Protein AF-A0A972ZPW9-F1 (afdb_monomer)

Secondary structure (DSSP, 8-state):
----------TTPPP-HHHHHHHHHHHHHHHHHHHHHHTTT--EEEE-SS-TT--S-SEEEEEE-SSSSEEEEEEEEE-EEEE-TT--EEEE-HHHHHGGGT--TTPPPEEEEETTTT--STTPPEEEEEEEEEEEEEEES---TTSSS---SEEEEEEEEEEEETTS-GGGTSBTTEEEEEEEEEETTEEEE-TT----BSSGGGSHHHHHHHHHHHHHHHHHHHHHHHHHHHHHHHHHHHHHTT-

Sequence (247 aa):
MKTNKRVNWVDGMLINKMHFKGMEDYLLSTIYTTNRLLFSGGYGIIGNKLNHESDYPLIKLSVDSSDSTNQVIIIEQLEFLAVNPSGTLLDISNENFFYQKGAVESSKPRVIVNVEDQKISHGAPLYLVLLTQPYETQGVGQSNDKEEPLRFPFCSPISELKCVSSNSDIENIVGPNHFPIAKIKIINNRLEIDRNYLPPCYTVSSHYQLRNRSLNLMEGLLNITNNIDAFIQNNQDVSDKNTSFLK

Radius of gyration: 25.9 Å; Cα contacts (8 Å, |Δi|>4): 387; chains: 1; bounding box: 71×63×87 Å

Structure (mmCIF, N/CA/C/O backbone):
data_AF-A0A972ZPW9-F1
#
_entry.id   AF-A0A972ZPW9-F1
#
loop_
_atom_site.group_PDB
_atom_site.id
_atom_site.type_symbol
_atom_site.label_atom_id
_atom_site.label_alt_id
_atom_site.label_comp_id
_atom_site.label_asym_id
_atom_site.label_entity_id
_atom_site.label_seq_id
_atom_site.pdbx_PDB_ins_code
_atom_site.Cartn_x
_atom_site.Cartn_y
_atom_site.Cartn_z
_atom_site.occupancy
_atom_site.B_iso_or_equiv
_atom_site.auth_seq_id
_atom_site.auth_comp_id
_atom_site.auth_asym_id
_atom_site.auth_atom_id
_atom_site.pdbx_PDB_model_num
ATOM 1 N N . MET A 1 1 ? -8.288 -5.283 -17.131 1.00 54.78 1 MET A N 1
ATOM 2 C CA . MET A 1 1 ? -7.005 -5.618 -16.471 1.00 54.78 1 MET A CA 1
ATOM 3 C C . MET A 1 1 ? -6.126 -6.329 -17.491 1.00 54.78 1 MET A C 1
ATOM 5 O O . MET A 1 1 ? -6.633 -7.203 -18.183 1.00 54.78 1 MET A O 1
ATOM 9 N N . LYS A 1 2 ? -4.873 -5.900 -17.679 1.00 60.03 2 LYS A N 1
ATOM 10 C CA . LYS A 1 2 ? -4.003 -6.429 -18.741 1.00 60.03 2 LYS A CA 1
ATOM 11 C C . LYS A 1 2 ? -3.547 -7.844 -18.370 1.00 60.03 2 LYS A C 1
ATOM 13 O O . LYS A 1 2 ? -2.821 -8.017 -17.399 1.00 60.03 2 LYS A O 1
ATOM 18 N N . THR A 1 3 ? -4.005 -8.853 -19.108 1.00 72.00 3 THR A N 1
ATOM 19 C CA . THR A 1 3 ? -3.527 -10.233 -18.954 1.00 72.00 3 THR A CA 1
ATOM 20 C C . THR A 1 3 ? -2.268 -10.400 -19.792 1.00 72.00 3 THR A C 1
ATOM 22 O O . THR A 1 3 ? -2.352 -10.455 -21.022 1.00 72.00 3 THR A O 1
ATOM 25 N N . ASN A 1 4 ? -1.107 -10.475 -19.142 1.00 88.00 4 ASN A N 1
ATOM 26 C CA . ASN A 1 4 ? 0.139 -10.769 -19.843 1.00 88.00 4 ASN A CA 1
ATOM 27 C C . ASN A 1 4 ? 0.093 -12.201 -20.391 1.00 88.00 4 ASN A C 1
ATOM 29 O O . ASN A 1 4 ? -0.549 -13.090 -19.824 1.00 88.00 4 ASN A O 1
ATOM 33 N N . LYS A 1 5 ? 0.715 -12.417 -21.548 1.00 93.06 5 LYS A N 1
ATOM 34 C CA . LYS A 1 5 ? 0.741 -13.713 -22.234 1.00 93.06 5 LYS A CA 1
ATOM 35 C C . LYS A 1 5 ? 2.143 -14.296 -22.166 1.00 93.06 5 LYS A C 1
ATOM 37 O O . LYS A 1 5 ? 3.118 -13.562 -22.055 1.00 93.06 5 LYS A O 1
ATOM 42 N N . ARG A 1 6 ? 2.226 -15.624 -22.251 1.00 95.19 6 ARG A N 1
ATOM 43 C CA . ARG A 1 6 ? 3.505 -16.329 -22.345 1.00 95.19 6 ARG A CA 1
ATOM 44 C C . ARG A 1 6 ? 4.241 -15.910 -23.613 1.00 95.19 6 ARG A C 1
ATOM 46 O O . ARG A 1 6 ? 3.618 -15.714 -24.655 1.00 95.19 6 ARG A O 1
ATOM 53 N N . VAL A 1 7 ? 5.562 -15.842 -23.516 1.00 96.12 7 VAL A N 1
ATOM 54 C CA . VAL A 1 7 ? 6.434 -15.708 -24.683 1.00 96.12 7 VAL A CA 1
ATOM 55 C C . VAL A 1 7 ? 6.363 -16.996 -25.495 1.00 96.12 7 VAL A C 1
ATOM 57 O O . VAL A 1 7 ? 6.483 -18.091 -24.944 1.00 96.12 7 VAL A O 1
ATOM 60 N N . ASN A 1 8 ? 6.137 -16.859 -26.799 1.00 96.38 8 ASN A N 1
ATOM 61 C CA . ASN A 1 8 ? 6.147 -17.978 -27.728 1.00 96.38 8 ASN A CA 1
ATOM 62 C C . ASN A 1 8 ? 7.588 -18.257 -28.170 1.00 96.38 8 ASN A C 1
ATOM 64 O O . ASN A 1 8 ? 8.135 -17.515 -28.982 1.00 96.38 8 ASN A O 1
ATOM 68 N N . TRP A 1 9 ? 8.201 -19.297 -27.615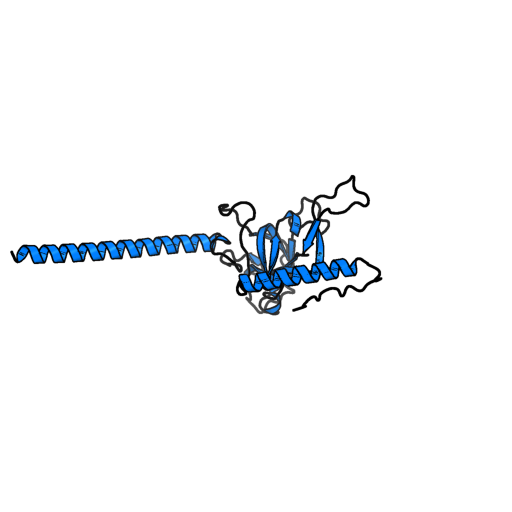 1.00 96.62 9 TRP A N 1
ATOM 69 C CA . TRP A 1 9 ? 9.559 -19.705 -27.964 1.00 96.62 9 TRP A CA 1
ATOM 70 C C . TRP A 1 9 ? 9.535 -20.616 -29.190 1.00 96.62 9 TRP A C 1
ATOM 72 O O . TRP A 1 9 ? 8.812 -21.610 -29.212 1.00 96.62 9 TRP A O 1
ATOM 82 N N . VAL A 1 10 ? 10.341 -20.281 -30.196 1.00 96.88 10 VAL A N 1
ATOM 83 C CA . VAL A 1 10 ? 10.501 -21.066 -31.426 1.00 96.88 10 VAL A CA 1
ATOM 84 C C . VAL A 1 10 ? 11.988 -21.324 -31.639 1.00 96.88 10 VAL A C 1
ATOM 86 O O . VAL A 1 10 ? 12.818 -20.477 -31.303 1.00 96.88 10 VAL A O 1
ATOM 89 N N . ASP A 1 11 ? 12.327 -22.497 -32.170 1.00 96.94 11 ASP A N 1
ATOM 90 C CA . ASP A 1 11 ? 13.712 -22.844 -32.480 1.00 96.94 11 ASP A CA 1
ATOM 91 C C . ASP A 1 11 ? 14.337 -21.833 -33.460 1.00 96.94 11 ASP A C 1
ATOM 93 O O . ASP A 1 11 ? 13.671 -21.323 -34.364 1.00 96.94 11 ASP A O 1
ATOM 97 N N . GLY A 1 12 ? 15.605 -21.489 -33.238 1.00 95.00 12 GLY A N 1
ATOM 98 C CA . GLY A 1 12 ? 16.321 -20.466 -34.008 1.00 95.00 12 GLY A CA 1
ATOM 99 C C . GLY A 1 12 ? 15.893 -19.008 -33.762 1.00 95.00 12 GLY A C 1
ATOM 100 O O . GLY A 1 12 ? 16.393 -18.111 -34.442 1.00 95.00 12 GLY A O 1
ATOM 101 N N . MET A 1 13 ? 14.995 -18.726 -32.807 1.00 95.88 13 MET A N 1
ATOM 102 C CA . MET A 1 13 ? 14.568 -17.355 -32.495 1.00 95.88 13 MET A CA 1
ATOM 103 C C . MET A 1 13 ? 15.701 -16.520 -31.874 1.00 95.88 13 MET A C 1
ATOM 105 O O . MET A 1 13 ? 16.306 -16.906 -30.875 1.00 95.88 13 MET A O 1
ATOM 109 N N . LEU A 1 14 ? 15.935 -15.316 -32.412 1.00 96.56 14 LEU A N 1
ATOM 110 C CA . LEU A 1 14 ? 16.876 -14.354 -31.830 1.00 96.56 14 LEU A CA 1
ATOM 111 C C . LEU A 1 14 ? 16.347 -13.810 -30.496 1.00 96.56 14 LEU A C 1
ATOM 113 O O . LEU A 1 14 ? 15.289 -13.181 -30.433 1.00 96.56 14 LEU A O 1
ATOM 117 N N . ILE A 1 15 ? 17.104 -14.023 -29.421 1.00 96.56 15 ILE A N 1
ATOM 118 C CA . ILE A 1 15 ? 16.718 -13.619 -28.067 1.00 96.56 15 ILE A CA 1
ATOM 119 C C . ILE A 1 15 ? 17.087 -12.149 -27.825 1.00 96.56 15 ILE A C 1
ATOM 121 O O . ILE A 1 15 ? 18.182 -11.704 -28.156 1.00 96.56 15 ILE A O 1
ATOM 125 N N . ASN A 1 16 ? 16.180 -11.388 -27.210 1.00 96.19 16 ASN A N 1
ATOM 126 C CA . ASN A 1 16 ? 16.424 -10.016 -26.780 1.00 96.19 16 ASN A CA 1
ATOM 127 C C . ASN A 1 16 ? 15.710 -9.740 -25.443 1.00 96.19 16 ASN A C 1
ATOM 129 O O . ASN A 1 16 ? 14.931 -10.565 -24.956 1.00 96.19 16 ASN A O 1
ATOM 133 N N . LYS A 1 17 ? 15.948 -8.557 -24.864 1.00 94.75 17 LYS A N 1
ATOM 134 C CA . LYS A 1 17 ? 15.400 -8.147 -23.558 1.00 94.75 17 LYS A CA 1
ATOM 135 C C . LYS A 1 17 ? 13.872 -8.240 -23.442 1.00 94.75 17 LYS A C 1
ATOM 137 O O . LYS A 1 17 ? 13.365 -8.473 -22.350 1.00 94.75 17 LYS A O 1
ATOM 142 N N . MET A 1 18 ? 13.133 -8.081 -24.541 1.00 94.75 18 MET A N 1
ATOM 143 C CA . MET A 1 18 ? 11.668 -8.118 -24.526 1.00 94.75 18 MET A CA 1
ATOM 144 C C . MET A 1 18 ? 11.132 -9.519 -24.243 1.00 94.75 18 MET A C 1
ATOM 146 O O . MET A 1 18 ? 10.075 -9.637 -23.632 1.00 94.75 18 MET A O 1
ATOM 150 N N . HIS A 1 19 ? 11.858 -10.575 -24.628 1.00 96.06 19 HIS A N 1
ATOM 151 C CA . HIS A 1 19 ? 11.476 -11.947 -24.289 1.00 96.06 19 HIS A CA 1
ATOM 152 C C . HIS A 1 19 ? 11.603 -12.197 -22.782 1.00 96.06 19 HIS A C 1
ATOM 154 O O . HIS A 1 19 ? 10.693 -12.744 -22.169 1.00 96.06 19 HIS A O 1
ATOM 160 N N . PHE A 1 20 ? 12.678 -11.722 -22.150 1.00 95.62 20 PHE A N 1
ATOM 161 C CA . PHE A 1 20 ? 12.831 -11.837 -20.697 1.00 95.62 20 PHE A CA 1
ATOM 162 C C . PHE A 1 20 ? 11.787 -11.008 -19.949 1.00 95.62 20 PHE A C 1
ATOM 164 O O . PHE A 1 20 ? 11.108 -11.542 -19.076 1.00 95.62 20 PHE A O 1
ATOM 171 N N . LYS A 1 21 ? 11.570 -9.753 -20.369 1.00 93.81 21 LYS A N 1
ATOM 172 C CA . LYS A 1 21 ? 10.520 -8.906 -19.792 1.00 93.81 21 LYS A CA 1
ATOM 173 C C . LYS A 1 21 ? 9.132 -9.534 -19.943 1.00 93.81 21 LYS A C 1
ATOM 175 O O . LYS A 1 21 ? 8.383 -9.596 -18.981 1.00 93.81 21 LYS A O 1
ATOM 180 N N . GLY A 1 22 ? 8.792 -10.048 -21.125 1.00 94.94 22 GLY A N 1
ATOM 181 C CA . GLY A 1 22 ? 7.500 -10.699 -21.356 1.00 94.94 22 GLY A CA 1
ATOM 182 C C . GLY A 1 22 ? 7.304 -11.963 -20.513 1.00 94.94 22 GLY A C 1
ATOM 183 O O . GLY A 1 22 ? 6.192 -12.238 -20.061 1.00 94.94 22 GLY A O 1
ATOM 184 N N . MET A 1 23 ? 8.377 -12.723 -20.271 1.00 95.69 23 MET A N 1
ATOM 185 C CA . MET A 1 23 ? 8.352 -13.878 -19.373 1.00 95.69 23 MET A CA 1
ATOM 186 C C . MET A 1 23 ? 8.126 -13.452 -17.917 1.00 95.69 23 MET A C 1
ATOM 188 O O . MET A 1 23 ? 7.257 -14.019 -17.255 1.00 95.69 23 MET A O 1
ATOM 192 N N . GLU A 1 24 ? 8.858 -12.448 -17.436 1.00 95.12 24 GLU A N 1
ATOM 193 C CA . GLU A 1 24 ? 8.710 -11.889 -16.088 1.00 95.12 24 GLU A CA 1
ATOM 194 C C . GLU A 1 24 ? 7.309 -11.299 -15.868 1.00 95.12 24 GLU A C 1
ATOM 196 O O . GLU A 1 24 ? 6.614 -11.700 -14.935 1.00 95.12 24 GLU A O 1
ATOM 201 N N . ASP A 1 25 ? 6.833 -10.454 -16.784 1.00 94.62 25 ASP A N 1
ATOM 202 C CA . ASP A 1 25 ? 5.497 -9.849 -16.757 1.00 94.62 25 ASP A CA 1
ATOM 203 C C . ASP A 1 25 ? 4.387 -10.916 -16.690 1.00 94.62 25 ASP A C 1
ATOM 205 O O . ASP A 1 25 ? 3.369 -10.737 -16.008 1.00 94.62 25 ASP A O 1
ATOM 209 N N . TYR A 1 26 ? 4.560 -12.044 -17.391 1.00 95.25 26 TYR A N 1
ATOM 210 C CA . TYR A 1 26 ? 3.638 -13.178 -17.319 1.00 95.25 26 TYR A CA 1
ATOM 211 C C . TYR A 1 26 ? 3.682 -13.880 -15.953 1.00 95.25 26 TYR A C 1
ATOM 213 O O . TYR A 1 26 ? 2.623 -14.150 -15.372 1.00 95.25 26 TYR A O 1
ATOM 221 N N . LEU A 1 27 ? 4.878 -14.154 -15.423 1.00 94.62 27 LEU A N 1
ATOM 222 C CA . LEU A 1 27 ? 5.051 -14.774 -14.105 1.00 94.62 27 LEU A CA 1
ATOM 223 C C . LEU A 1 27 ? 4.443 -13.902 -13.001 1.00 94.62 27 LEU A C 1
ATOM 225 O O . LEU A 1 27 ? 3.613 -14.389 -12.231 1.00 94.62 27 LEU A O 1
ATOM 229 N N . LEU A 1 28 ? 4.761 -12.606 -12.993 1.00 93.12 28 LEU A N 1
ATOM 230 C CA . LEU A 1 28 ? 4.189 -11.626 -12.071 1.00 93.12 28 LEU A CA 1
ATOM 231 C C . LEU A 1 28 ? 2.663 -11.586 -12.177 1.00 93.12 28 LEU A C 1
ATOM 233 O O . LEU A 1 28 ? 1.977 -11.680 -11.163 1.00 93.12 28 LEU A O 1
ATOM 237 N N . SER A 1 29 ? 2.105 -11.562 -13.394 1.00 92.94 29 SER A N 1
ATOM 238 C CA . SER A 1 29 ? 0.645 -11.563 -13.572 1.00 92.94 29 SER A CA 1
ATOM 239 C C . SER A 1 29 ? -0.033 -12.810 -12.991 1.00 92.94 29 SER A C 1
ATOM 241 O O . SER A 1 29 ? -1.144 -12.727 -12.461 1.00 92.94 29 SER A O 1
ATOM 243 N N . THR A 1 30 ? 0.647 -13.961 -13.044 1.00 92.81 30 THR A N 1
ATOM 244 C CA . THR A 1 30 ? 0.162 -15.211 -12.450 1.00 92.81 30 THR A CA 1
ATOM 245 C C . THR A 1 30 ? 0.198 -15.121 -10.926 1.00 92.81 30 THR A C 1
ATOM 247 O O . THR A 1 30 ? -0.799 -15.437 -10.283 1.00 92.81 30 THR A O 1
ATOM 250 N N . ILE A 1 31 ? 1.295 -14.619 -10.350 1.00 92.88 31 ILE A N 1
ATOM 251 C CA . ILE A 1 31 ? 1.436 -14.405 -8.902 1.00 92.88 31 ILE A CA 1
ATOM 252 C C . ILE A 1 31 ? 0.362 -13.440 -8.391 1.00 92.88 31 ILE A C 1
ATOM 254 O O . ILE A 1 31 ? -0.332 -13.755 -7.429 1.00 92.88 31 ILE A O 1
ATOM 258 N N . TYR A 1 32 ? 0.161 -12.302 -9.055 1.00 91.56 32 TYR A N 1
ATOM 259 C CA . TYR A 1 32 ? -0.841 -11.315 -8.646 1.00 91.56 32 TYR A CA 1
ATOM 260 C C . TYR A 1 32 ? -2.265 -11.863 -8.747 1.00 91.56 32 TYR A C 1
ATOM 262 O O . TYR A 1 32 ? -3.082 -11.641 -7.854 1.00 91.56 32 TYR A O 1
ATOM 270 N N . THR A 1 33 ? -2.555 -12.654 -9.784 1.00 90.44 33 THR A N 1
ATOM 271 C CA . THR A 1 33 ? -3.846 -13.346 -9.904 1.00 90.44 33 THR A CA 1
ATOM 272 C C . THR A 1 33 ? -4.047 -14.333 -8.754 1.00 90.44 33 THR A C 1
ATOM 274 O O . THR A 1 33 ? -5.108 -14.327 -8.132 1.00 90.44 33 THR A O 1
ATOM 277 N N . THR A 1 34 ? -3.030 -15.135 -8.427 1.00 91.31 34 THR A N 1
ATOM 278 C CA . THR A 1 34 ? -3.064 -16.063 -7.288 1.00 91.31 34 THR A CA 1
ATOM 279 C C . THR A 1 34 ? -3.278 -15.320 -5.975 1.00 91.31 34 THR A C 1
ATOM 281 O O . THR A 1 34 ? -4.179 -15.676 -5.223 1.00 91.31 34 THR A O 1
ATOM 284 N N . ASN A 1 35 ? -2.533 -14.243 -5.725 1.00 90.50 35 ASN A N 1
ATOM 285 C CA . ASN A 1 35 ? -2.699 -13.404 -4.541 1.00 90.50 35 ASN A CA 1
ATOM 286 C C . ASN A 1 35 ? -4.123 -12.861 -4.440 1.00 90.50 35 ASN A C 1
ATOM 288 O O . ASN A 1 35 ? -4.750 -12.971 -3.394 1.00 90.50 35 ASN A O 1
ATOM 292 N N . ARG A 1 36 ? -4.683 -12.336 -5.533 1.00 88.31 36 ARG A N 1
ATOM 293 C CA . ARG A 1 36 ? -6.058 -11.823 -5.549 1.00 88.31 36 ARG A CA 1
ATOM 294 C C . ARG A 1 36 ? -7.089 -12.898 -5.190 1.00 88.31 36 ARG A C 1
ATOM 296 O O . ARG A 1 36 ? -8.073 -12.587 -4.520 1.00 88.31 36 ARG A O 1
ATOM 303 N N . LEU A 1 37 ? -6.874 -14.139 -5.634 1.00 88.75 37 LEU A N 1
ATOM 304 C CA . LEU A 1 37 ? -7.720 -15.281 -5.276 1.00 88.75 37 LEU A CA 1
ATOM 305 C C . LEU A 1 37 ? -7.547 -15.666 -3.800 1.00 88.75 37 LEU A C 1
ATOM 307 O O . LEU A 1 37 ? -8.544 -15.824 -3.103 1.00 88.75 37 LEU A O 1
ATOM 311 N N . LEU A 1 38 ? -6.306 -15.759 -3.312 1.00 87.75 38 LEU A N 1
ATOM 312 C CA . LEU A 1 38 ? -5.996 -16.092 -1.915 1.00 87.75 38 LEU A CA 1
ATOM 313 C C . LEU A 1 38 ? -6.543 -15.050 -0.938 1.00 87.75 38 LEU A C 1
ATOM 315 O O . LEU A 1 38 ? -7.106 -15.395 0.096 1.00 87.75 38 LEU A O 1
ATOM 319 N N . PHE A 1 39 ? -6.434 -13.775 -1.296 1.00 82.69 39 PHE A N 1
ATOM 320 C CA . PHE A 1 39 ? -6.936 -12.662 -0.503 1.00 82.69 39 PHE A CA 1
ATOM 321 C C . PHE A 1 39 ? -8.439 -12.426 -0.690 1.00 82.69 39 PHE A C 1
ATOM 323 O O . PHE A 1 39 ? -8.980 -11.502 -0.093 1.00 82.69 39 PHE A O 1
ATOM 330 N N . SER A 1 40 ? -9.140 -13.245 -1.489 1.00 83.00 40 SER A N 1
ATOM 331 C CA . SER A 1 40 ? -10.586 -13.127 -1.753 1.00 83.00 40 SER A CA 1
ATOM 332 C C . SER A 1 40 ? -11.014 -11.722 -2.207 1.00 83.00 40 SER A C 1
ATOM 334 O O . SER A 1 40 ? -12.087 -11.235 -1.859 1.00 83.00 40 SER A O 1
ATOM 336 N N . GLY A 1 41 ? -10.155 -11.038 -2.970 1.00 76.81 41 GLY A N 1
ATOM 337 C CA . GLY A 1 41 ? -10.357 -9.640 -3.370 1.00 76.81 41 GLY A CA 1
ATOM 338 C C . GLY A 1 41 ? -10.114 -8.598 -2.268 1.00 76.81 41 GLY A C 1
ATOM 339 O O . GLY A 1 41 ? -10.265 -7.406 -2.531 1.00 76.81 41 GLY A O 1
ATOM 340 N N . GLY A 1 42 ? -9.718 -9.021 -1.067 1.00 88.75 42 GLY A N 1
ATOM 341 C CA . GLY A 1 42 ? -9.233 -8.156 0.001 1.00 88.75 42 GLY A CA 1
ATOM 342 C C . GLY A 1 42 ? -7.929 -7.461 -0.382 1.00 88.75 42 GLY A C 1
ATOM 343 O O . GLY A 1 42 ? -7.099 -8.002 -1.114 1.00 88.75 42 GLY A O 1
ATOM 344 N N . TYR A 1 43 ? -7.763 -6.237 0.108 1.00 93.00 43 TYR A N 1
ATOM 345 C CA . TYR A 1 43 ? -6.598 -5.404 -0.153 1.00 93.00 43 TYR A CA 1
ATOM 346 C C . TYR A 1 43 ? -6.344 -4.451 1.010 1.00 93.00 43 TYR A C 1
ATOM 348 O O . TYR A 1 43 ? -7.215 -4.222 1.851 1.00 93.00 43 TYR A O 1
ATOM 356 N N . GLY A 1 44 ? -5.152 -3.872 1.034 1.00 92.75 44 GLY A N 1
ATOM 357 C CA . GLY A 1 44 ? -4.744 -2.890 2.019 1.00 92.75 44 GLY A CA 1
ATOM 358 C C . GLY A 1 44 ? -3.429 -3.234 2.695 1.00 92.75 44 GLY A C 1
ATOM 359 O O . GLY A 1 44 ? -2.654 -4.076 2.238 1.00 92.75 44 GLY A O 1
ATOM 360 N N . ILE A 1 45 ? -3.184 -2.543 3.798 1.00 92.25 45 ILE A N 1
ATOM 361 C CA . ILE A 1 45 ? -1.984 -2.680 4.619 1.00 92.25 45 ILE A CA 1
ATOM 362 C C . ILE A 1 45 ? -2.013 -4.030 5.338 1.00 92.25 45 ILE A C 1
ATOM 364 O O . ILE A 1 45 ? -3.040 -4.403 5.891 1.00 92.25 45 ILE A O 1
ATOM 368 N N . ILE A 1 46 ? -0.895 -4.752 5.343 1.00 89.50 46 ILE A N 1
ATOM 369 C CA . ILE A 1 46 ? -0.725 -6.050 6.012 1.00 89.50 46 ILE A CA 1
ATOM 370 C C . ILE A 1 46 ? -0.036 -5.861 7.372 1.00 89.50 46 ILE A C 1
ATOM 372 O O . ILE A 1 46 ? -0.474 -6.434 8.369 1.00 89.50 46 ILE A O 1
ATOM 376 N N . GLY A 1 47 ? 1.007 -5.029 7.445 1.00 83.69 47 GLY A N 1
ATOM 377 C CA . GLY A 1 47 ? 1.752 -4.759 8.681 1.00 83.69 47 GLY A CA 1
ATOM 378 C C . GLY A 1 47 ? 3.190 -4.302 8.428 1.00 83.69 47 GLY A C 1
ATOM 379 O O . GLY A 1 47 ? 3.555 -4.015 7.290 1.00 83.69 47 GLY A O 1
ATOM 380 N N . ASN A 1 48 ? 4.012 -4.234 9.479 1.00 75.81 48 ASN A N 1
ATOM 381 C CA . ASN A 1 48 ? 5.445 -3.930 9.366 1.00 75.81 48 ASN A CA 1
ATOM 382 C C . ASN A 1 48 ? 6.248 -5.194 8.993 1.00 75.81 48 ASN A C 1
ATOM 384 O O . ASN A 1 48 ? 5.885 -6.299 9.389 1.00 75.81 48 ASN A O 1
ATOM 388 N N . LYS A 1 49 ? 7.368 -5.022 8.284 1.00 64.88 49 LYS A N 1
ATOM 389 C CA . LYS A 1 49 ? 8.374 -6.062 8.029 1.00 64.88 49 LYS A CA 1
ATOM 390 C C . LYS A 1 49 ? 9.082 -6.574 9.280 1.00 64.88 49 LYS A C 1
ATOM 392 O O . LYS A 1 49 ? 9.479 -7.733 9.307 1.00 64.88 49 LYS A O 1
ATOM 397 N N . LEU A 1 50 ? 9.335 -5.691 10.248 1.00 54.31 50 LEU A N 1
ATOM 398 C CA . LEU A 1 50 ? 10.362 -5.931 11.264 1.00 54.31 50 LEU A CA 1
ATOM 399 C C . LEU A 1 50 ? 9.827 -6.268 12.651 1.00 54.31 50 LEU A C 1
ATOM 401 O O . LEU A 1 50 ? 10.617 -6.754 13.443 1.00 54.31 50 LEU A O 1
ATOM 405 N N . ASN A 1 51 ? 8.542 -6.044 12.952 1.00 49.84 51 ASN A N 1
ATOM 406 C CA . ASN A 1 51 ? 7.893 -6.504 14.187 1.00 49.84 51 ASN A CA 1
ATOM 407 C C . ASN A 1 51 ? 6.379 -6.256 14.134 1.00 49.84 51 ASN A C 1
ATOM 409 O O . ASN A 1 51 ? 5.937 -5.140 13.864 1.00 49.84 51 ASN A O 1
ATOM 413 N N . HIS A 1 52 ? 5.580 -7.272 14.471 1.00 51.16 52 HIS A N 1
ATOM 414 C CA . HIS A 1 52 ? 4.127 -7.139 14.657 1.00 51.16 52 HIS A CA 1
ATOM 415 C C . HIS A 1 52 ? 3.744 -6.337 15.920 1.00 51.16 52 HIS A C 1
ATOM 417 O O . HIS A 1 52 ? 2.577 -5.985 16.092 1.00 51.16 52 HIS A O 1
ATOM 423 N N . GLU A 1 53 ? 4.719 -6.031 16.780 1.00 51.19 53 GLU A N 1
ATOM 424 C CA . GLU A 1 53 ? 4.515 -5.453 18.116 1.00 51.19 53 GLU A CA 1
ATOM 425 C C . GLU A 1 53 ? 4.961 -3.996 18.255 1.00 51.19 53 GLU A C 1
ATOM 427 O O . GLU A 1 53 ? 4.862 -3.424 19.337 1.00 51.19 53 GLU A O 1
ATOM 432 N N . SER A 1 54 ? 5.456 -3.359 17.192 1.00 51.06 54 SER A N 1
ATOM 433 C CA . SER A 1 54 ? 5.870 -1.967 17.323 1.00 51.06 54 SER A CA 1
ATOM 434 C C . SER A 1 54 ? 4.625 -1.066 17.417 1.00 51.06 54 SER A C 1
ATOM 436 O O . SER A 1 54 ? 3.744 -1.075 16.555 1.00 51.06 54 SER A O 1
ATOM 438 N N . ASP A 1 55 ? 4.522 -0.286 18.496 1.00 56.78 55 ASP A N 1
ATOM 439 C CA . ASP A 1 55 ? 3.506 0.769 18.665 1.00 56.78 55 ASP A CA 1
ATOM 440 C C . ASP A 1 55 ? 3.745 1.972 17.733 1.00 56.78 55 ASP A C 1
ATOM 442 O O . ASP A 1 55 ? 3.044 2.985 17.793 1.00 56.78 55 ASP A O 1
ATOM 446 N N . TYR A 1 56 ? 4.738 1.874 16.847 1.00 61.94 56 TYR A N 1
ATOM 447 C CA . TYR A 1 56 ? 5.074 2.927 15.910 1.00 61.94 56 TYR A CA 1
ATOM 448 C C . TYR A 1 56 ? 4.059 2.983 14.762 1.00 61.94 56 TYR A C 1
ATOM 450 O O . TYR A 1 56 ? 3.660 1.949 14.216 1.00 61.94 56 TYR A O 1
ATOM 458 N N . PRO A 1 57 ? 3.636 4.192 14.357 1.00 69.06 57 PRO A N 1
ATOM 459 C CA . PRO A 1 57 ? 2.703 4.340 13.258 1.00 69.06 57 PRO A CA 1
ATOM 460 C C . PRO A 1 57 ? 3.381 3.946 11.942 1.00 69.06 57 PRO A C 1
ATOM 462 O O . PRO A 1 57 ? 4.350 4.575 11.529 1.00 69.06 57 PRO A O 1
ATOM 465 N N . LEU A 1 58 ? 2.819 2.955 11.242 1.00 83.12 58 LEU A N 1
ATOM 466 C CA . LEU A 1 58 ? 3.262 2.557 9.895 1.00 83.12 58 LEU A CA 1
ATOM 467 C C . LEU A 1 58 ? 3.245 3.732 8.903 1.00 83.12 58 LEU A C 1
ATOM 469 O O . LEU A 1 58 ? 3.999 3.757 7.933 1.00 83.12 58 LEU A O 1
ATOM 473 N N . ILE A 1 59 ? 2.356 4.697 9.149 1.00 88.25 59 ILE A N 1
ATOM 474 C CA . ILE A 1 59 ? 2.170 5.901 8.348 1.00 88.25 59 ILE A CA 1
ATOM 475 C C . ILE A 1 59 ? 2.145 7.099 9.292 1.00 88.25 59 ILE A C 1
ATOM 477 O O . ILE A 1 59 ? 1.250 7.218 10.133 1.00 88.25 59 ILE A O 1
ATOM 481 N N . LYS A 1 60 ? 3.097 8.017 9.127 1.00 89.75 60 LYS A N 1
ATOM 482 C CA . LYS A 1 60 ? 3.138 9.289 9.850 1.00 89.75 60 LYS A CA 1
ATOM 483 C C . LYS A 1 60 ? 3.201 10.436 8.856 1.00 89.75 60 LYS A C 1
ATOM 485 O O . LYS A 1 60 ? 4.109 10.509 8.033 1.00 89.75 60 LYS A O 1
ATOM 490 N N . LEU A 1 61 ? 2.227 11.332 8.951 1.00 92.62 61 LEU A N 1
ATOM 491 C CA . LEU A 1 61 ? 2.074 12.480 8.067 1.00 92.62 61 LEU A CA 1
ATOM 492 C C . LEU A 1 61 ? 2.013 13.762 8.901 1.00 92.62 61 LEU A C 1
ATOM 494 O O . LEU A 1 61 ? 1.471 13.767 10.012 1.00 92.62 61 LEU A O 1
ATOM 498 N N . SER A 1 62 ? 2.515 14.853 8.339 1.00 93.25 62 SER A N 1
ATOM 499 C CA . SER A 1 62 ? 2.304 16.210 8.836 1.00 93.25 62 SER A CA 1
ATOM 500 C C . SER A 1 62 ? 1.910 17.139 7.692 1.00 93.25 62 SER A C 1
ATOM 502 O O . SER A 1 62 ? 2.017 16.788 6.518 1.00 93.25 62 SER A O 1
ATOM 504 N N . VAL A 1 63 ? 1.371 18.305 8.035 1.00 93.25 63 VAL A N 1
ATOM 505 C CA . VAL A 1 63 ? 0.960 19.320 7.067 1.00 93.25 63 VAL A CA 1
ATOM 506 C C . VAL A 1 63 ? 1.735 20.592 7.361 1.00 93.25 63 VAL A C 1
ATOM 508 O O . VAL A 1 63 ? 1.774 21.052 8.501 1.00 93.25 63 VAL A O 1
ATOM 511 N N . ASP A 1 64 ? 2.323 21.154 6.317 1.00 91.94 64 ASP A N 1
ATOM 512 C CA . ASP A 1 64 ? 2.845 22.510 6.294 1.00 91.94 64 ASP A CA 1
ATOM 513 C C . ASP A 1 64 ? 1.830 23.406 5.573 1.00 91.94 64 ASP A C 1
ATOM 515 O O . ASP A 1 64 ? 1.607 23.281 4.366 1.00 91.94 64 ASP A O 1
ATOM 519 N N . SER A 1 65 ? 1.186 24.276 6.353 1.00 87.81 65 SER A N 1
ATOM 520 C CA . SER A 1 65 ? 0.182 25.246 5.898 1.00 87.81 65 SER A CA 1
ATOM 521 C C . SER A 1 65 ? 0.722 26.681 5.916 1.00 87.81 65 SER A C 1
ATOM 523 O O . SER A 1 65 ? -0.038 27.617 6.170 1.00 87.81 65 SER A O 1
ATOM 525 N N . SER A 1 66 ? 2.035 26.861 5.739 1.00 88.00 66 SER A N 1
ATOM 526 C CA . SER A 1 66 ? 2.661 28.190 5.676 1.00 88.00 66 SER A CA 1
ATOM 527 C C . SER A 1 66 ? 2.159 29.023 4.490 1.00 88.00 66 SER A C 1
ATOM 529 O O . SER A 1 66 ? 1.921 30.219 4.647 1.00 88.00 66 SER A O 1
ATOM 531 N N . ASP A 1 67 ? 1.937 28.387 3.339 1.00 86.00 67 ASP A N 1
ATOM 532 C CA . ASP A 1 67 ? 1.254 28.959 2.177 1.00 86.00 67 ASP A CA 1
ATOM 533 C C . ASP A 1 67 ? -0.246 28.616 2.248 1.00 86.00 67 ASP A C 1
ATOM 535 O O . ASP A 1 67 ? -0.625 27.452 2.396 1.00 86.00 67 ASP A O 1
ATOM 539 N N . SER A 1 68 ? -1.117 29.627 2.169 1.00 80.38 68 SER A N 1
ATOM 540 C CA . SER A 1 68 ? -2.571 29.430 2.212 1.00 80.38 68 SER A CA 1
ATOM 541 C C . SER A 1 68 ? -3.114 28.684 0.993 1.00 80.38 68 SER A C 1
ATOM 543 O O . SER A 1 68 ? -4.104 27.962 1.122 1.00 80.38 68 SER A O 1
ATOM 545 N N . THR A 1 69 ? -2.469 28.848 -0.160 1.00 83.50 69 THR A N 1
ATOM 546 C CA . THR A 1 69 ? -2.885 28.314 -1.458 1.00 83.50 69 THR A CA 1
ATOM 547 C C . THR A 1 69 ? -2.226 26.962 -1.723 1.00 83.50 69 THR A C 1
ATOM 549 O O . THR A 1 69 ? -2.924 25.999 -2.033 1.00 83.50 69 THR A O 1
ATOM 552 N N . ASN A 1 70 ? -0.906 26.846 -1.540 1.00 88.69 70 ASN A N 1
ATOM 553 C CA . ASN A 1 70 ? -0.151 25.612 -1.796 1.00 88.69 70 ASN A CA 1
ATOM 554 C C . ASN A 1 70 ? 0.291 24.931 -0.502 1.00 88.69 70 ASN A C 1
ATOM 556 O O . ASN A 1 70 ? 1.438 25.038 -0.069 1.00 88.69 70 ASN A O 1
ATOM 560 N N . GLN A 1 71 ? -0.619 24.175 0.102 1.00 90.44 71 GLN A N 1
ATOM 561 C CA . GLN A 1 71 ? -0.315 23.445 1.328 1.00 90.44 71 GLN A CA 1
ATOM 562 C C . GLN A 1 71 ? 0.387 22.132 1.021 1.00 90.44 71 GLN A C 1
ATOM 564 O O . GLN A 1 71 ? 0.151 21.497 -0.010 1.00 90.44 71 GLN A O 1
ATOM 569 N N . VAL A 1 72 ? 1.266 21.712 1.925 1.00 91.69 72 VAL A N 1
ATOM 570 C CA . VAL A 1 72 ? 2.157 20.583 1.670 1.00 91.69 72 VAL A CA 1
ATOM 571 C C . VAL A 1 72 ? 1.951 19.487 2.698 1.00 91.69 72 VAL A C 1
ATOM 573 O O . VAL A 1 72 ? 2.143 19.693 3.893 1.00 91.69 72 VAL A O 1
ATOM 576 N N . ILE A 1 73 ? 1.619 18.289 2.224 1.00 92.44 73 ILE A N 1
ATOM 577 C CA . ILE A 1 73 ? 1.619 17.077 3.042 1.00 92.44 73 ILE A CA 1
ATOM 578 C C . ILE A 1 73 ? 3.052 16.547 3.074 1.00 92.44 73 ILE A C 1
ATOM 580 O O . ILE A 1 73 ? 3.623 16.213 2.035 1.00 92.44 73 ILE A O 1
ATOM 584 N N . ILE A 1 74 ? 3.631 16.475 4.266 1.00 91.75 74 ILE A N 1
ATOM 585 C CA . ILE A 1 74 ? 4.966 15.943 4.525 1.00 91.75 74 ILE A CA 1
ATOM 586 C C . ILE A 1 74 ? 4.813 14.500 5.003 1.00 91.75 74 ILE A C 1
ATOM 588 O O . ILE A 1 74 ? 4.098 14.223 5.969 1.00 91.75 74 ILE A O 1
ATOM 592 N N . ILE A 1 75 ? 5.498 13.577 4.333 1.00 90.12 75 ILE A N 1
ATOM 593 C CA . ILE A 1 75 ? 5.535 12.170 4.731 1.00 90.12 75 ILE A CA 1
ATOM 594 C C . ILE A 1 75 ? 6.698 11.991 5.703 1.00 90.12 75 ILE A C 1
ATOM 596 O O . ILE A 1 75 ? 7.862 12.090 5.331 1.00 90.12 75 ILE A O 1
ATOM 600 N N . GLU A 1 76 ? 6.389 11.788 6.980 1.00 88.44 76 GLU A N 1
ATOM 601 C CA . GLU A 1 76 ? 7.404 11.595 8.018 1.00 88.44 76 GLU A CA 1
ATOM 602 C C . GLU A 1 76 ? 7.827 10.134 8.140 1.00 88.44 76 GLU A C 1
ATOM 604 O O . GLU A 1 76 ? 8.981 9.866 8.463 1.00 88.44 76 GLU A O 1
ATOM 609 N N . GLN A 1 77 ? 6.897 9.208 7.899 1.00 86.56 77 GLN A N 1
ATOM 610 C CA . GLN A 1 77 ? 7.140 7.770 7.951 1.00 86.56 77 GLN A CA 1
ATOM 611 C C . GLN A 1 77 ? 6.162 7.030 7.042 1.00 86.56 77 GLN A C 1
ATOM 613 O O . GLN A 1 77 ? 4.960 7.315 7.059 1.00 86.56 77 GLN A O 1
ATOM 618 N N . LEU A 1 78 ? 6.686 6.080 6.273 1.00 87.06 78 LEU A N 1
ATOM 619 C CA . LEU A 1 78 ? 5.937 5.203 5.387 1.00 87.06 78 LEU A CA 1
ATOM 620 C C . LEU A 1 78 ? 6.628 3.830 5.348 1.00 87.06 78 LEU A C 1
ATOM 622 O O . LEU A 1 78 ? 7.511 3.587 4.529 1.00 87.06 78 LEU A O 1
ATOM 626 N N . GLU A 1 79 ? 6.253 2.947 6.272 1.00 86.62 79 GLU A N 1
ATOM 627 C CA . GLU A 1 79 ? 6.870 1.625 6.436 1.00 86.62 79 GLU A CA 1
ATOM 628 C C . GLU A 1 79 ? 5.813 0.542 6.636 1.00 86.62 79 GLU A C 1
ATOM 630 O O . GLU A 1 79 ? 5.295 0.354 7.738 1.00 86.62 79 GLU A O 1
ATOM 635 N N . PHE A 1 80 ? 5.479 -0.179 5.568 1.00 88.38 80 PHE A N 1
ATOM 636 C CA . PHE A 1 80 ? 4.536 -1.289 5.629 1.00 88.38 80 PHE A CA 1
ATOM 637 C C . PHE A 1 80 ? 4.609 -2.207 4.408 1.00 88.38 80 PHE A C 1
ATOM 639 O O . PHE A 1 80 ? 4.967 -1.812 3.300 1.00 88.38 80 PHE A O 1
ATOM 646 N N . LEU A 1 81 ? 4.164 -3.441 4.611 1.00 89.94 81 LEU A N 1
ATOM 647 C CA . LEU A 1 81 ? 3.730 -4.329 3.545 1.00 89.94 81 LEU A CA 1
ATOM 648 C C . LEU A 1 81 ? 2.261 -4.056 3.234 1.00 89.94 81 LEU A C 1
ATOM 650 O O . LEU A 1 81 ? 1.452 -3.870 4.146 1.00 89.94 81 LEU A O 1
ATOM 654 N N . ALA A 1 82 ? 1.901 -4.066 1.959 1.00 91.38 82 ALA A N 1
ATOM 655 C CA . ALA A 1 82 ? 0.518 -3.953 1.518 1.00 91.38 82 ALA A CA 1
ATOM 656 C C . ALA A 1 82 ? 0.244 -4.858 0.324 1.00 91.38 82 ALA A C 1
ATOM 658 O O . ALA A 1 82 ? 1.155 -5.266 -0.387 1.00 91.38 82 ALA A O 1
ATOM 659 N N . VAL A 1 83 ? -1.027 -5.129 0.069 1.00 92.25 83 VAL A N 1
ATOM 660 C CA . VAL A 1 83 ? -1.480 -5.698 -1.197 1.00 92.25 83 VAL A CA 1
ATOM 661 C C . VAL A 1 83 ? -2.517 -4.770 -1.807 1.00 92.25 83 VAL A C 1
ATOM 663 O O . VAL A 1 83 ? -3.427 -4.313 -1.120 1.00 92.25 83 VAL A O 1
ATOM 666 N N . ASN A 1 84 ? -2.368 -4.430 -3.083 1.00 91.94 84 ASN A N 1
ATOM 667 C CA . ASN A 1 84 ? -3.351 -3.603 -3.786 1.00 91.94 84 ASN A CA 1
ATOM 668 C C . ASN A 1 84 ? -4.518 -4.466 -4.335 1.00 91.94 84 ASN A C 1
ATOM 670 O O . ASN A 1 84 ? -4.433 -5.698 -4.329 1.00 91.94 84 ASN A O 1
ATOM 674 N N . PRO A 1 85 ? -5.598 -3.862 -4.867 1.00 91.69 85 PRO A N 1
ATOM 675 C CA . PRO A 1 85 ? -6.734 -4.625 -5.402 1.00 91.69 85 PRO A CA 1
ATOM 676 C C . PRO A 1 85 ? -6.410 -5.576 -6.573 1.00 91.69 85 PRO A C 1
ATOM 678 O O . PRO A 1 85 ? -7.172 -6.509 -6.843 1.00 91.69 85 PRO A O 1
ATOM 681 N N . SER A 1 86 ? -5.296 -5.368 -7.284 1.00 90.00 86 SER A N 1
ATOM 682 C CA . SER A 1 86 ? -4.817 -6.266 -8.344 1.00 90.00 86 SER A CA 1
ATOM 683 C C . SER A 1 86 ? -4.052 -7.485 -7.825 1.00 90.00 86 SER A C 1
ATOM 685 O O . SER A 1 86 ? -3.783 -8.385 -8.619 1.00 90.00 86 SER A O 1
ATOM 687 N N . GLY A 1 87 ? -3.739 -7.552 -6.526 1.00 91.38 87 GLY A N 1
ATOM 688 C CA . GLY A 1 87 ? -2.968 -8.640 -5.915 1.00 91.38 87 GLY A CA 1
ATOM 689 C C . GLY A 1 87 ? -1.451 -8.426 -5.947 1.00 91.38 87 GLY A C 1
ATOM 690 O O . GLY A 1 87 ? -0.687 -9.350 -5.653 1.00 91.38 87 GLY A O 1
ATOM 691 N N . THR A 1 88 ? -0.999 -7.219 -6.290 1.00 91.31 88 THR A N 1
ATOM 692 C CA . THR A 1 88 ? 0.415 -6.831 -6.222 1.00 91.31 88 THR A CA 1
ATOM 693 C C . THR A 1 88 ? 0.818 -6.679 -4.764 1.00 91.31 88 THR A C 1
ATOM 695 O O . THR A 1 88 ? 0.233 -5.860 -4.054 1.00 91.31 88 THR A O 1
ATOM 698 N N . LEU A 1 89 ? 1.812 -7.456 -4.326 1.00 90.12 89 LEU A N 1
ATOM 699 C CA . LEU A 1 89 ? 2.431 -7.282 -3.016 1.00 90.12 89 LEU A CA 1
ATOM 700 C C . LEU A 1 89 ? 3.403 -6.104 -3.091 1.00 90.12 89 LEU A C 1
ATOM 702 O O . LEU A 1 89 ? 4.287 -6.071 -3.945 1.00 90.12 89 LEU A O 1
ATOM 706 N N . LEU A 1 90 ? 3.207 -5.141 -2.204 1.00 89.12 90 LEU A N 1
ATOM 707 C CA . LEU A 1 90 ? 3.950 -3.901 -2.133 1.00 89.12 90 LEU A CA 1
ATOM 708 C C . LEU A 1 90 ? 4.770 -3.876 -0.859 1.00 89.12 90 LEU A C 1
ATOM 710 O O . LEU A 1 90 ? 4.264 -4.096 0.242 1.00 89.12 90 LEU A O 1
ATOM 714 N N . ASP A 1 91 ? 6.036 -3.562 -1.053 1.00 87.81 91 ASP A N 1
ATOM 715 C CA . ASP A 1 91 ? 7.008 -3.342 -0.010 1.00 87.81 91 ASP A CA 1
ATOM 716 C C . ASP A 1 91 ? 7.322 -1.848 0.044 1.00 87.81 91 ASP A C 1
ATOM 718 O O . ASP A 1 91 ? 8.108 -1.323 -0.751 1.00 87.81 91 ASP A O 1
ATOM 722 N N . ILE A 1 92 ? 6.645 -1.161 0.960 1.00 86.69 92 ILE A N 1
ATOM 723 C CA . ILE A 1 92 ? 6.759 0.277 1.124 1.00 86.69 92 ILE A CA 1
ATOM 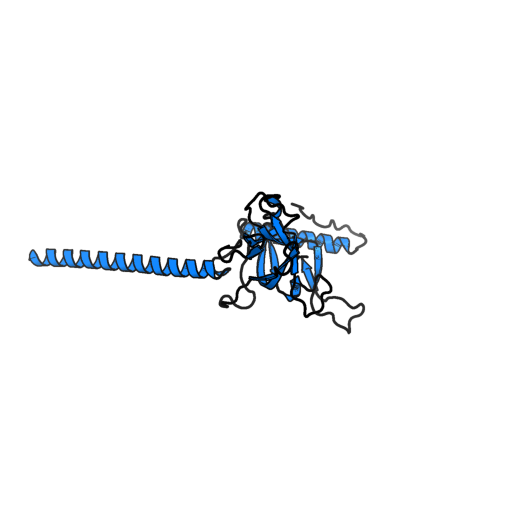724 C C . ILE A 1 92 ? 7.693 0.555 2.297 1.00 86.69 92 ILE A C 1
ATOM 726 O O . ILE A 1 92 ? 7.396 0.227 3.445 1.00 86.69 92 ILE A O 1
ATOM 730 N N . SER A 1 93 ? 8.821 1.185 1.993 1.00 82.25 93 SER A N 1
ATOM 731 C CA . SER A 1 93 ? 9.744 1.755 2.968 1.00 82.25 93 SER A CA 1
ATOM 732 C C . SER A 1 93 ? 10.119 3.164 2.537 1.00 82.25 93 SER A C 1
ATOM 734 O O . SER A 1 93 ? 10.051 3.487 1.346 1.00 82.25 93 SER A O 1
ATOM 736 N N . ASN A 1 94 ? 10.564 3.990 3.484 1.00 77.81 94 ASN A N 1
ATOM 737 C CA . ASN A 1 94 ? 11.045 5.328 3.161 1.00 77.81 94 ASN A CA 1
ATOM 738 C C . ASN A 1 94 ? 12.147 5.277 2.085 1.00 77.81 94 ASN A C 1
ATOM 740 O O . ASN A 1 94 ? 12.100 5.992 1.092 1.00 77.81 94 ASN A O 1
ATOM 744 N N . GLU A 1 95 ? 13.102 4.366 2.232 1.00 70.25 95 GLU A N 1
ATOM 745 C CA . GLU A 1 95 ? 14.175 4.163 1.259 1.00 70.25 95 GLU A CA 1
ATOM 746 C C . GLU A 1 95 ? 13.613 3.859 -0.143 1.00 70.25 95 GLU A C 1
ATOM 748 O O . GLU A 1 95 ? 13.802 4.633 -1.083 1.00 70.25 95 GLU A O 1
ATOM 753 N N . ASN A 1 96 ? 12.821 2.792 -0.279 1.00 67.69 96 ASN A N 1
ATOM 754 C CA . ASN A 1 96 ? 12.313 2.326 -1.573 1.00 67.69 96 ASN A CA 1
ATOM 755 C C . ASN A 1 96 ? 11.374 3.331 -2.252 1.00 67.69 96 ASN A C 1
ATOM 757 O O . ASN A 1 96 ? 11.295 3.393 -3.484 1.00 67.69 96 ASN A O 1
ATOM 761 N N . PHE A 1 97 ? 10.634 4.105 -1.460 1.00 68.00 97 PHE A N 1
ATOM 762 C CA . PHE A 1 97 ? 9.680 5.071 -1.980 1.00 68.00 97 PHE A CA 1
ATOM 763 C C . PHE A 1 97 ? 10.341 6.381 -2.421 1.00 68.00 97 PHE A C 1
ATOM 765 O O . PHE A 1 97 ? 9.822 7.062 -3.301 1.00 68.00 97 PHE A O 1
ATOM 772 N N . PHE A 1 98 ? 11.481 6.760 -1.838 1.00 60.16 98 PHE A N 1
ATOM 773 C CA . PHE A 1 98 ? 12.010 8.123 -1.980 1.00 60.16 98 PHE A CA 1
ATOM 774 C C . PHE A 1 98 ? 13.326 8.228 -2.758 1.00 60.16 98 PHE A C 1
ATOM 776 O O . PHE A 1 98 ? 13.622 9.312 -3.266 1.00 60.16 98 PHE A O 1
ATOM 783 N N . TYR A 1 99 ? 14.017 7.112 -3.034 1.00 54.34 99 TYR A N 1
ATOM 784 C CA . TYR A 1 99 ? 15.071 7.060 -4.070 1.00 54.34 99 TYR A CA 1
ATOM 785 C C . TYR A 1 99 ? 14.558 7.407 -5.489 1.00 54.34 99 TYR A C 1
ATOM 787 O O . TYR A 1 99 ? 15.339 7.645 -6.406 1.00 54.34 99 TYR A O 1
ATOM 795 N N . GLN A 1 100 ? 13.238 7.516 -5.660 1.00 53.78 100 GLN A N 1
ATOM 796 C CA . GLN A 1 100 ? 12.523 7.773 -6.913 1.00 53.78 100 GLN A CA 1
ATOM 797 C C . GLN A 1 100 ? 12.786 9.129 -7.582 1.00 53.78 100 GLN A C 1
ATOM 799 O O . GLN A 1 100 ? 12.526 9.273 -8.774 1.00 53.78 100 GLN A O 1
ATOM 804 N N . LYS A 1 101 ? 13.238 10.153 -6.844 1.00 50.53 101 LYS A N 1
ATOM 805 C CA . LYS A 1 101 ? 13.251 11.546 -7.344 1.00 50.53 101 LYS A CA 1
ATOM 806 C C . LYS A 1 101 ? 14.618 12.231 -7.340 1.00 50.53 101 LYS A C 1
ATOM 808 O O . LYS A 1 101 ? 14.667 13.457 -7.358 1.00 50.53 101 LYS A O 1
ATOM 813 N N . GLY A 1 102 ? 15.719 11.474 -7.285 1.00 45.41 102 GLY A N 1
ATOM 814 C CA . GLY A 1 102 ? 17.069 12.060 -7.204 1.00 45.41 102 GLY A CA 1
ATOM 815 C C . GLY A 1 102 ? 17.232 13.012 -6.012 1.00 45.41 102 GLY A C 1
ATOM 816 O O . GLY A 1 102 ? 18.047 13.931 -6.047 1.00 45.41 102 GLY A O 1
ATOM 817 N N . ALA A 1 103 ? 16.391 12.837 -4.988 1.00 42.50 103 ALA A N 1
ATOM 818 C CA . ALA A 1 103 ? 16.362 13.693 -3.825 1.00 42.50 103 ALA A CA 1
ATOM 819 C C . ALA A 1 103 ? 17.597 13.398 -2.976 1.00 42.50 103 ALA A C 1
ATOM 821 O O . ALA A 1 103 ? 17.919 12.242 -2.707 1.00 42.50 103 ALA A O 1
ATOM 822 N N . VAL A 1 104 ? 18.274 14.465 -2.559 1.00 46.06 104 VAL A N 1
ATOM 823 C CA . VAL A 1 104 ? 19.315 14.423 -1.531 1.00 46.06 104 VAL A CA 1
ATOM 824 C C . VAL A 1 104 ? 18.766 13.648 -0.329 1.00 46.06 104 VAL A C 1
ATOM 826 O O . VAL A 1 104 ? 17.639 13.920 0.096 1.00 46.06 104 VAL A O 1
ATOM 829 N N . GLU A 1 105 ? 19.560 12.722 0.217 1.00 50.84 105 GLU A N 1
ATOM 830 C CA . GLU A 1 105 ? 19.224 11.780 1.308 1.00 50.84 105 GLU A CA 1
ATOM 831 C C . GLU A 1 105 ? 18.592 12.424 2.567 1.00 50.84 105 GLU A C 1
ATOM 833 O O . GLU A 1 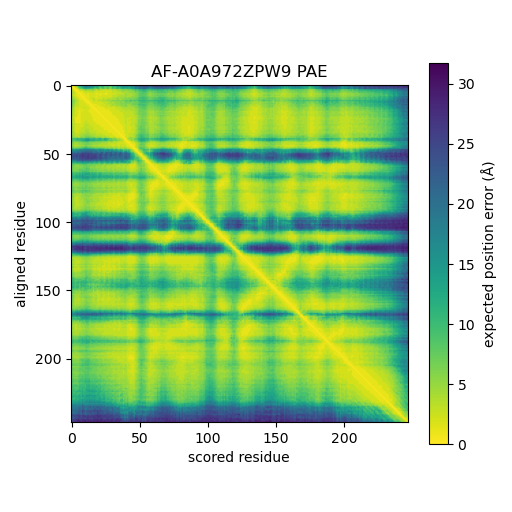105 ? 18.134 11.724 3.464 1.00 50.84 105 GLU A O 1
ATOM 838 N N . SER A 1 106 ? 18.531 13.757 2.653 1.00 51.56 106 SER A N 1
ATOM 839 C CA . SER A 1 106 ? 18.071 14.517 3.816 1.00 51.56 106 SER A CA 1
ATOM 840 C C . SER A 1 106 ? 16.665 15.125 3.719 1.00 51.56 106 SER A C 1
ATOM 842 O O . SER A 1 106 ? 16.167 15.626 4.732 1.00 51.56 106 SER A O 1
ATOM 844 N N . SER A 1 107 ? 15.995 15.127 2.557 1.00 64.25 107 SER A N 1
ATOM 845 C CA . SER A 1 107 ? 14.692 15.807 2.432 1.00 64.25 107 SER A CA 1
ATOM 846 C C . SER A 1 107 ? 13.507 14.856 2.611 1.00 64.25 107 SER A C 1
ATOM 848 O O . SER A 1 107 ? 13.362 13.878 1.878 1.00 64.25 107 SER A O 1
ATOM 850 N N . LYS A 1 108 ? 12.627 15.165 3.576 1.00 75.06 108 LYS A N 1
ATOM 851 C CA . LYS A 1 108 ? 11.366 14.437 3.739 1.00 75.06 108 LYS A CA 1
ATOM 852 C C . LYS A 1 108 ? 10.502 14.600 2.478 1.00 75.06 108 LYS A C 1
ATOM 854 O O . LYS A 1 108 ? 10.398 15.714 1.964 1.00 75.06 108 LYS A O 1
ATOM 859 N N . PRO A 1 109 ? 9.836 13.544 2.013 1.00 78.56 109 PRO A N 1
ATOM 860 C CA . PRO A 1 109 ? 8.969 13.569 0.840 1.00 78.56 109 PRO A CA 1
ATOM 861 C C . PRO A 1 109 ? 7.742 14.450 1.044 1.00 78.56 109 PRO A C 1
ATOM 863 O O . PRO A 1 109 ? 7.200 14.550 2.149 1.00 78.56 109 PRO A O 1
ATOM 866 N N . ARG A 1 110 ? 7.292 15.077 -0.046 1.00 87.19 110 ARG A N 1
ATOM 867 C CA . ARG A 1 110 ? 6.254 16.109 -0.023 1.00 87.19 110 ARG A CA 1
ATOM 868 C C . ARG A 1 110 ? 5.246 15.899 -1.146 1.00 87.19 110 ARG A C 1
ATOM 870 O O . ARG A 1 110 ? 5.632 15.665 -2.291 1.00 87.19 110 ARG A O 1
ATOM 877 N N . VAL A 1 111 ? 3.965 16.040 -0.821 1.00 88.62 111 VAL A N 1
ATOM 878 C CA . VAL A 1 111 ? 2.865 16.125 -1.789 1.00 88.62 111 VAL A CA 1
ATOM 879 C C . VAL A 1 111 ? 2.264 17.518 -1.677 1.00 88.62 111 VAL A C 1
ATOM 881 O O . VAL A 1 111 ? 1.759 17.896 -0.622 1.00 88.62 111 VAL A O 1
ATOM 884 N N . ILE A 1 112 ? 2.360 18.288 -2.758 1.00 88.88 112 ILE A N 1
ATOM 885 C CA . ILE A 1 112 ? 1.807 19.641 -2.833 1.00 88.88 112 ILE A CA 1
ATOM 886 C C . ILE A 1 112 ? 0.330 19.532 -3.199 1.00 88.88 112 ILE A C 1
ATOM 888 O O . ILE A 1 112 ? -0.044 18.782 -4.102 1.00 88.88 112 ILE A O 1
ATOM 892 N N . VAL A 1 113 ? -0.500 20.281 -2.488 1.00 86.94 113 VAL A N 1
ATOM 893 C CA . VAL A 1 113 ? -1.942 20.341 -2.687 1.00 86.94 113 VAL A CA 1
ATOM 894 C C . VAL A 1 113 ? -2.324 21.805 -2.848 1.00 86.94 113 VAL A C 1
ATOM 896 O O . VAL A 1 113 ? -2.203 22.593 -1.910 1.00 86.94 113 VAL A O 1
ATOM 899 N N . ASN A 1 114 ? -2.796 22.159 -4.040 1.00 85.88 114 ASN A N 1
ATOM 900 C CA . ASN A 1 114 ? -3.370 23.474 -4.273 1.00 85.88 114 ASN A CA 1
ATOM 901 C C . ASN A 1 114 ? -4.815 23.491 -3.745 1.00 85.88 114 ASN A C 1
ATOM 903 O O . ASN A 1 114 ? -5.697 22.820 -4.281 1.00 85.88 114 ASN A O 1
ATOM 907 N N . VAL A 1 115 ? -5.043 24.243 -2.671 1.00 77.50 115 VAL A N 1
ATOM 908 C CA . VAL A 1 115 ? -6.338 24.360 -1.988 1.00 77.50 115 VAL A CA 1
ATOM 909 C C . VAL A 1 115 ? -7.345 25.158 -2.828 1.00 77.50 115 VAL A C 1
ATOM 911 O O . VAL A 1 115 ? -8.548 24.913 -2.735 1.00 77.50 115 VAL A O 1
ATOM 914 N N . GLU A 1 116 ? -6.871 26.070 -3.683 1.00 72.31 116 GLU A N 1
ATOM 915 C CA . GLU A 1 116 ? -7.701 26.884 -4.579 1.00 72.31 116 GLU A CA 1
ATOM 916 C C . GLU A 1 116 ? -8.103 26.130 -5.848 1.00 72.31 116 GLU A C 1
ATOM 918 O O . GLU A 1 116 ? -9.286 26.122 -6.187 1.00 72.31 116 GLU A O 1
ATOM 923 N N . ASP A 1 117 ? -7.164 25.450 -6.520 1.00 66.06 117 ASP A N 1
ATOM 924 C CA . ASP A 1 117 ? -7.455 24.649 -7.726 1.00 66.06 117 ASP A CA 1
ATOM 925 C C . ASP A 1 117 ? -8.458 23.547 -7.429 1.00 66.06 117 ASP A C 1
ATOM 927 O O . ASP A 1 117 ? -9.277 23.180 -8.274 1.00 66.06 117 ASP A O 1
ATOM 931 N N . GLN A 1 118 ? -8.405 23.008 -6.212 1.00 55.12 118 GLN A N 1
ATOM 932 C CA . GLN A 1 118 ? -9.275 21.912 -5.872 1.00 55.12 118 GLN A CA 1
ATOM 933 C C . GLN A 1 118 ? -10.738 22.334 -5.740 1.00 55.12 118 GLN A C 1
ATOM 935 O O . GLN A 1 118 ? -11.536 21.401 -5.789 1.00 55.12 118 GLN A O 1
ATOM 940 N N . LYS A 1 119 ? -11.095 23.645 -5.626 1.00 47.84 119 LYS A N 1
ATOM 941 C CA . LYS A 1 119 ? -12.477 24.208 -5.525 1.00 47.84 119 LYS A CA 1
ATOM 942 C C . LYS A 1 119 ? -13.494 23.144 -5.113 1.00 47.84 119 LYS A C 1
ATOM 944 O O . LYS A 1 119 ? -14.465 22.846 -5.810 1.00 47.84 119 LYS A O 1
ATOM 949 N N . ILE A 1 120 ? -13.172 22.481 -4.005 1.00 51.22 120 ILE A N 1
ATOM 950 C CA . ILE A 1 120 ? -13.770 21.204 -3.652 1.00 51.22 120 ILE A CA 1
ATOM 951 C C . ILE A 1 120 ? -15.182 21.580 -3.312 1.00 51.22 120 ILE A C 1
ATOM 953 O O . ILE A 1 120 ? -15.353 22.338 -2.360 1.00 51.22 120 ILE A O 1
ATOM 957 N N . SER A 1 121 ? -16.151 21.131 -4.117 1.00 49.16 121 SER A N 1
ATOM 958 C CA . SER A 1 121 ? -17.581 21.266 -3.826 1.00 49.16 121 SER A CA 1
ATOM 959 C C . SER A 1 121 ? -17.756 21.218 -2.310 1.00 49.16 121 SER A C 1
ATOM 961 O O . SER A 1 121 ? -17.388 20.209 -1.702 1.00 49.16 121 SER A O 1
ATOM 963 N N . HIS A 1 122 ? -18.093 22.372 -1.722 1.00 47.88 122 HIS A N 1
ATOM 964 C CA . HIS A 1 122 ? -17.796 22.719 -0.331 1.00 47.88 122 HIS A CA 1
ATOM 965 C C . HIS A 1 122 ? -17.905 21.516 0.625 1.00 47.88 122 HIS A C 1
ATOM 967 O O . HIS A 1 122 ? -18.993 20.988 0.834 1.00 47.88 122 HIS A O 1
ATOM 973 N N . GLY A 1 123 ? -16.778 21.090 1.212 1.00 60.06 123 GLY A N 1
ATOM 974 C CA . GLY A 1 123 ? -16.752 20.116 2.314 1.00 60.06 123 GLY A CA 1
ATOM 975 C C . GLY A 1 123 ? -16.392 18.662 1.979 1.00 60.06 123 GLY A C 1
ATOM 976 O O . GLY A 1 123 ? -16.405 17.832 2.889 1.00 60.06 123 GLY A O 1
ATOM 977 N N . ALA A 1 124 ? -16.046 18.317 0.735 1.00 74.25 124 ALA A N 1
ATOM 978 C CA . ALA A 1 124 ? -15.666 16.935 0.431 1.00 74.25 124 ALA A CA 1
ATOM 979 C C . A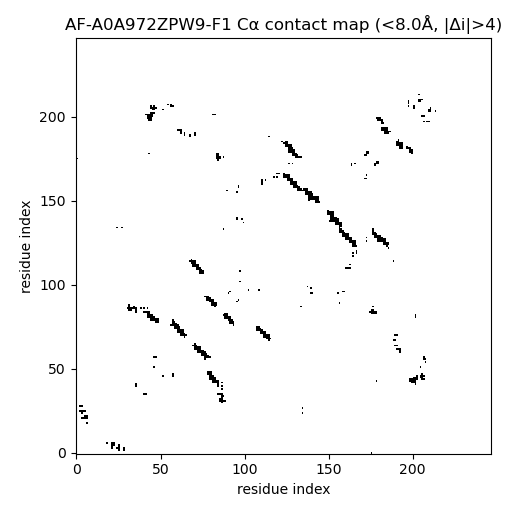LA A 1 124 ? -14.237 16.583 0.906 1.00 74.25 124 ALA A C 1
ATOM 981 O O . ALA A 1 124 ? -13.317 17.394 0.780 1.00 74.25 124 ALA A O 1
ATOM 982 N N . PRO A 1 125 ? -14.019 15.381 1.468 1.00 84.38 125 PRO A N 1
ATOM 983 C CA . PRO A 1 125 ? -12.701 14.967 1.925 1.00 84.38 125 PRO A CA 1
ATOM 984 C C . PRO A 1 125 ? -11.750 14.671 0.762 1.00 84.38 125 PRO A C 1
ATOM 986 O O . PRO A 1 125 ? -12.152 14.162 -0.292 1.00 84.38 125 PRO A O 1
ATOM 989 N N . LEU A 1 126 ? -10.472 14.924 1.014 1.00 89.56 126 LEU A N 1
ATOM 990 C CA . LEU A 1 126 ? -9.358 14.491 0.187 1.00 89.56 126 LEU A CA 1
ATOM 991 C C . LEU A 1 126 ? -8.819 13.149 0.683 1.00 89.56 126 LEU A C 1
ATOM 993 O O . LEU A 1 126 ? -8.921 12.813 1.866 1.00 89.56 126 LEU A O 1
ATOM 997 N N . TYR A 1 127 ? -8.194 12.404 -0.216 1.00 92.62 127 TYR A N 1
ATOM 998 C CA . TYR A 1 127 ? -7.531 11.144 0.077 1.00 92.62 127 TYR A CA 1
ATOM 999 C C . TYR A 1 127 ? -6.108 11.180 -0.454 1.00 92.62 127 TYR A C 1
ATOM 1001 O O . TYR A 1 127 ? -5.872 11.540 -1.606 1.00 92.62 127 TYR A O 1
ATOM 1009 N N . LEU A 1 128 ? -5.160 10.778 0.386 1.00 93.62 128 LEU A N 1
ATOM 1010 C CA . LEU A 1 128 ? -3.817 10.443 -0.059 1.00 93.62 128 LEU A CA 1
ATOM 1011 C C . LEU A 1 128 ? -3.850 8.997 -0.543 1.00 93.62 128 LEU A C 1
ATOM 1013 O O . LEU A 1 128 ? -4.109 8.085 0.243 1.00 93.62 128 LEU A O 1
ATOM 1017 N N . VAL A 1 129 ? -3.630 8.807 -1.833 1.00 93.38 129 VAL A N 1
ATOM 1018 C CA . VAL A 1 129 ? -3.739 7.530 -2.531 1.00 93.38 129 VAL A CA 1
ATOM 1019 C C . VAL A 1 129 ? -2.342 7.030 -2.863 1.00 93.38 129 VAL A C 1
ATOM 1021 O O . VAL A 1 129 ? -1.522 7.786 -3.382 1.00 93.38 129 VAL A O 1
ATOM 1024 N N . LEU A 1 130 ? -2.088 5.758 -2.559 1.00 92.81 130 LEU A N 1
ATOM 1025 C CA . LEU A 1 130 ? -0.914 5.025 -3.012 1.00 92.81 130 LEU A CA 1
ATOM 1026 C C . LEU A 1 130 ? -1.232 4.394 -4.362 1.00 92.81 130 LEU A C 1
ATOM 1028 O O . LEU A 1 130 ? -2.118 3.544 -4.438 1.00 92.81 130 LEU A O 1
ATOM 1032 N N . LEU A 1 131 ? -0.515 4.803 -5.403 1.00 91.38 131 LEU A N 1
ATOM 1033 C CA . LEU A 1 131 ? -0.591 4.235 -6.742 1.00 91.38 131 LEU A CA 1
ATOM 1034 C C . LEU A 1 131 ? 0.647 3.387 -6.999 1.00 91.38 131 LEU A C 1
ATOM 1036 O O . LEU A 1 131 ? 1.736 3.727 -6.549 1.00 91.38 131 LEU A O 1
ATOM 1040 N N . THR A 1 132 ? 0.491 2.295 -7.737 1.00 89.56 132 THR A N 1
ATOM 1041 C CA . THR A 1 132 ? 1.605 1.438 -8.145 1.00 89.56 132 THR A CA 1
ATOM 1042 C C . THR A 1 132 ? 1.492 1.038 -9.611 1.00 89.56 132 THR A C 1
ATOM 1044 O O . THR A 1 132 ? 0.402 0.958 -10.180 1.00 89.56 132 THR A O 1
ATOM 1047 N N . GLN A 1 133 ? 2.623 0.770 -10.245 1.00 89.88 133 GLN A N 1
ATOM 1048 C CA . GLN A 1 133 ? 2.702 0.233 -11.594 1.00 89.88 133 GLN A CA 1
ATOM 1049 C C . GLN A 1 133 ? 3.381 -1.141 -11.527 1.00 89.88 133 GLN A C 1
ATOM 1051 O O . GLN A 1 133 ? 4.603 -1.231 -11.545 1.00 89.88 133 GLN A O 1
ATOM 1056 N N . PRO A 1 134 ? 2.613 -2.241 -11.460 1.00 87.38 134 PRO A N 1
ATOM 1057 C CA . PRO A 1 134 ? 3.164 -3.560 -11.134 1.00 87.38 134 PRO A CA 1
ATOM 1058 C C . PRO A 1 134 ? 4.135 -4.144 -12.174 1.00 87.38 134 PRO A C 1
ATOM 1060 O O . PRO A 1 134 ? 4.889 -5.054 -11.855 1.00 87.38 134 PRO A O 1
ATOM 1063 N N . TYR A 1 135 ? 4.111 -3.643 -13.412 1.00 90.25 135 TYR A N 1
ATOM 1064 C CA . TYR A 1 135 ? 4.954 -4.115 -14.527 1.00 90.25 135 TYR A CA 1
ATOM 1065 C C . TYR A 1 135 ? 5.994 -3.072 -14.973 1.00 90.25 135 TYR A C 1
ATOM 1067 O O . TYR A 1 135 ? 6.709 -3.250 -15.969 1.00 90.25 135 TYR A O 1
ATOM 1075 N N . GLU A 1 136 ? 6.049 -1.945 -14.262 1.00 89.44 136 GLU A N 1
ATOM 1076 C CA . GLU A 1 136 ? 7.051 -0.908 -14.457 1.00 89.44 136 GLU A CA 1
ATOM 1077 C C . GLU A 1 136 ? 7.909 -0.854 -13.204 1.00 89.44 136 GLU A C 1
ATOM 1079 O O . GLU A 1 136 ? 7.422 -0.672 -12.092 1.00 89.44 136 GLU A O 1
ATOM 1084 N N . THR A 1 137 ? 9.201 -1.085 -13.388 1.00 86.75 137 THR A N 1
ATOM 1085 C CA . THR A 1 137 ? 10.150 -1.249 -12.295 1.00 86.75 137 THR A CA 1
ATOM 1086 C C . THR A 1 137 ? 11.191 -0.152 -12.343 1.00 86.75 137 THR A C 1
ATOM 1088 O O . THR A 1 137 ? 11.626 0.259 -13.421 1.00 86.75 137 THR A O 1
ATOM 1091 N N . GLN A 1 138 ? 11.667 0.241 -11.175 1.00 83.12 138 GLN A N 1
ATOM 1092 C CA . GLN A 1 138 ? 12.793 1.152 -11.008 1.00 83.12 138 GLN A CA 1
ATOM 1093 C C . GLN A 1 138 ? 13.932 0.454 -10.272 1.00 83.12 138 GLN A C 1
ATOM 1095 O O . GLN A 1 138 ? 13.685 -0.457 -9.482 1.00 83.12 138 GLN A O 1
ATOM 1100 N N . GLY A 1 139 ? 15.167 0.886 -10.522 1.00 84.00 139 GLY A N 1
ATOM 1101 C CA . GLY A 1 139 ? 16.335 0.398 -9.794 1.00 84.00 139 GLY A CA 1
ATOM 1102 C C . GLY A 1 139 ? 16.295 0.819 -8.323 1.00 84.00 139 GLY A C 1
ATOM 1103 O O . GLY A 1 139 ? 15.946 1.958 -8.024 1.00 84.00 139 GLY A O 1
ATOM 1104 N N . VAL A 1 140 ? 16.633 -0.097 -7.417 1.00 81.62 140 VAL A N 1
ATOM 1105 C CA . VAL A 1 140 ? 16.712 0.140 -5.968 1.00 81.62 140 VAL A CA 1
ATOM 1106 C C . VAL A 1 140 ? 17.926 -0.571 -5.360 1.00 81.62 140 VAL A C 1
ATOM 1108 O O . VAL A 1 140 ? 18.500 -1.485 -5.959 1.00 81.62 140 VAL A O 1
ATOM 1111 N N . GLY A 1 141 ? 18.291 -0.168 -4.144 1.00 79.19 141 GLY A N 1
ATOM 1112 C CA . GLY A 1 141 ? 19.477 -0.642 -3.430 1.00 79.19 141 GLY A CA 1
ATOM 1113 C C . GLY A 1 141 ? 20.680 0.277 -3.625 1.00 79.19 141 GLY A C 1
ATOM 1114 O O . GLY A 1 141 ? 20.661 1.180 -4.454 1.00 79.19 141 GLY A O 1
ATOM 1115 N N . GLN A 1 142 ? 21.735 0.067 -2.844 1.00 80.88 142 GLN A N 1
ATOM 1116 C CA . GLN A 1 142 ? 22.952 0.863 -2.965 1.00 80.88 142 GLN A CA 1
ATOM 1117 C C . GLN A 1 142 ? 23.744 0.422 -4.202 1.00 80.88 142 GLN A C 1
ATOM 1119 O O . GLN A 1 142 ? 24.071 -0.759 -4.340 1.00 80.88 142 GLN A O 1
ATOM 1124 N N . SER A 1 143 ? 24.040 1.361 -5.102 1.00 82.12 143 SER A N 1
ATOM 1125 C CA . SER A 1 143 ? 24.906 1.099 -6.253 1.00 82.12 143 SER A CA 1
ATOM 1126 C C . SER A 1 143 ? 26.308 0.720 -5.783 1.00 82.12 143 SER A C 1
ATOM 1128 O O . SER A 1 143 ? 26.831 1.286 -4.825 1.00 82.12 143 SER A O 1
ATOM 1130 N N . ASN A 1 144 ? 26.920 -0.249 -6.456 1.00 83.56 144 ASN A N 1
ATOM 1131 C CA . ASN A 1 144 ? 28.290 -0.647 -6.172 1.00 83.56 144 ASN A CA 1
ATOM 1132 C C . ASN A 1 144 ? 29.248 0.174 -7.038 1.00 83.56 144 ASN A C 1
ATOM 1134 O O . ASN A 1 144 ? 29.310 -0.039 -8.245 1.00 83.56 144 ASN A O 1
ATOM 1138 N N . ASP A 1 145 ? 30.037 1.056 -6.422 1.00 84.88 145 ASP A N 1
ATOM 1139 C CA . ASP A 1 145 ? 31.002 1.918 -7.126 1.00 84.88 145 ASP A CA 1
ATOM 1140 C C . ASP A 1 145 ? 32.093 1.138 -7.882 1.00 84.88 145 ASP A C 1
ATOM 1142 O O . ASP A 1 145 ? 32.789 1.698 -8.724 1.00 84.88 145 ASP A O 1
ATOM 1146 N N . LYS A 1 146 ? 32.261 -0.160 -7.590 1.00 89.69 146 LYS A N 1
ATOM 1147 C CA . LYS A 1 146 ? 33.184 -1.051 -8.313 1.00 89.69 146 LYS A CA 1
ATOM 1148 C C . LYS A 1 146 ? 32.563 -1.695 -9.554 1.00 89.69 146 LYS A C 1
ATOM 1150 O O . LYS A 1 146 ? 33.249 -2.446 -10.244 1.00 89.69 146 LYS A O 1
ATOM 1155 N N . GLU A 1 147 ? 31.272 -1.495 -9.789 1.00 87.12 147 GLU A N 1
ATOM 1156 C CA . GLU A 1 147 ? 30.560 -2.069 -10.923 1.00 87.12 147 GLU A CA 1
ATOM 1157 C C . GLU A 1 147 ? 30.545 -1.097 -12.107 1.00 87.12 147 GLU A C 1
ATOM 1159 O O . GLU A 1 147 ? 30.171 0.066 -11.968 1.00 87.12 147 GLU A O 1
ATOM 1164 N N . GLU A 1 148 ? 30.921 -1.589 -13.289 1.00 86.06 148 GLU A N 1
ATOM 1165 C CA . GLU A 1 148 ? 30.853 -0.840 -14.543 1.00 86.06 148 GLU A CA 1
ATOM 1166 C C . GLU A 1 148 ? 29.930 -1.561 -15.546 1.00 86.06 148 GLU A C 1
ATOM 1168 O O . GLU A 1 148 ? 30.186 -2.718 -15.892 1.00 86.06 148 GLU A O 1
ATOM 1173 N N . PRO A 1 149 ? 28.864 -0.905 -16.045 1.00 87.69 149 PRO A N 1
ATOM 1174 C CA . PRO A 1 149 ? 28.415 0.438 -15.683 1.00 87.69 149 PRO A CA 1
ATOM 1175 C C . PRO A 1 149 ? 27.803 0.478 -14.276 1.00 87.69 149 PRO A C 1
ATOM 1177 O O . PRO A 1 149 ? 27.164 -0.483 -13.845 1.00 87.69 149 PRO A O 1
ATOM 1180 N N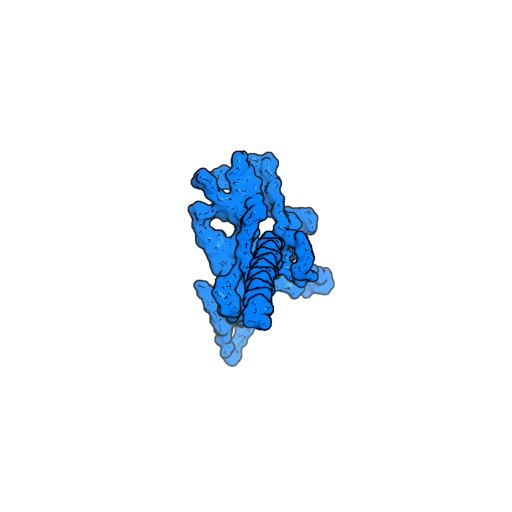 . LEU A 1 150 ? 27.937 1.626 -13.608 1.00 86.88 150 LEU A N 1
ATOM 1181 C CA . LEU A 1 150 ? 27.290 1.874 -12.323 1.00 86.88 150 LEU A CA 1
ATOM 1182 C C . LEU A 1 150 ? 25.782 1.630 -12.459 1.00 86.88 150 LEU A C 1
ATOM 1184 O O . LEU A 1 150 ? 25.105 2.287 -13.256 1.00 86.88 150 LEU A O 1
ATOM 1188 N N . ARG A 1 151 ? 25.255 0.682 -11.684 1.00 83.94 151 ARG A N 1
ATOM 1189 C CA . ARG A 1 151 ? 23.835 0.330 -11.697 1.00 83.94 151 ARG A CA 1
ATOM 1190 C C . ARG A 1 151 ? 23.318 0.026 -10.302 1.00 83.94 151 ARG A C 1
ATOM 1192 O O . ARG A 1 151 ? 24.068 -0.344 -9.402 1.00 83.94 151 ARG A O 1
ATOM 1199 N N . PHE A 1 152 ? 22.002 0.130 -10.170 1.00 85.62 152 PHE A N 1
ATOM 1200 C CA . PHE A 1 152 ? 21.301 -0.383 -9.007 1.00 85.62 152 PHE A CA 1
ATOM 1201 C C . PHE A 1 152 ? 21.269 -1.920 -9.046 1.00 85.62 152 PHE A C 1
ATOM 1203 O O . PHE A 1 152 ? 21.012 -2.495 -10.112 1.00 85.62 152 PHE A O 1
ATOM 1210 N N . PRO A 1 153 ? 21.512 -2.597 -7.912 1.00 87.81 153 PRO A N 1
ATOM 1211 C CA . PRO A 1 153 ? 21.577 -4.056 -7.867 1.00 87.81 153 PRO A CA 1
ATOM 1212 C C . PRO A 1 153 ? 20.204 -4.731 -7.995 1.00 87.81 153 PRO A C 1
ATOM 1214 O O . PRO A 1 153 ? 20.126 -5.859 -8.483 1.00 87.81 153 PRO A O 1
ATOM 1217 N N . PHE A 1 154 ? 19.126 -4.060 -7.577 1.00 86.81 154 PHE A N 1
ATOM 1218 C CA . PHE A 1 154 ? 17.775 -4.621 -7.529 1.00 86.81 154 PHE A CA 1
ATOM 1219 C C . PHE A 1 154 ? 16.769 -3.723 -8.247 1.00 86.81 154 PHE A C 1
ATOM 1221 O O . PHE A 1 154 ? 17.092 -2.606 -8.652 1.00 86.81 154 PHE A O 1
ATOM 1228 N N . CYS A 1 155 ? 15.531 -4.197 -8.390 1.00 85.56 155 CYS A N 1
ATOM 1229 C CA . CYS A 1 155 ? 14.425 -3.380 -8.868 1.00 85.56 155 CYS A CA 1
ATOM 1230 C C . CYS A 1 155 ? 13.158 -3.584 -8.028 1.00 85.56 155 CYS A C 1
ATOM 1232 O O . CYS A 1 155 ? 12.990 -4.619 -7.385 1.00 85.56 155 CYS A O 1
ATOM 1234 N N . SER A 1 156 ? 12.289 -2.576 -8.015 1.00 84.06 156 SER A N 1
ATOM 1235 C CA . SER A 1 156 ? 10.996 -2.591 -7.321 1.00 84.06 156 SER A CA 1
ATOM 1236 C C . SER A 1 156 ? 9.923 -1.940 -8.202 1.00 84.06 156 SER A C 1
ATOM 1238 O O . SER A 1 156 ? 10.278 -1.085 -9.023 1.00 84.06 156 SER A O 1
ATOM 1240 N N . PRO A 1 157 ? 8.632 -2.308 -8.083 1.00 87.12 157 PRO A N 1
ATOM 1241 C CA . PRO A 1 157 ? 7.557 -1.633 -8.801 1.00 87.12 157 PRO A CA 1
ATOM 1242 C C . PRO A 1 157 ? 7.517 -0.131 -8.504 1.00 87.12 157 PRO A C 1
ATOM 1244 O O . PRO A 1 157 ? 7.627 0.291 -7.348 1.00 87.12 157 PRO A O 1
ATOM 1247 N N . ILE A 1 158 ? 7.302 0.680 -9.538 1.00 87.31 158 ILE A N 1
ATOM 1248 C CA . ILE A 1 158 ? 7.120 2.127 -9.381 1.00 87.31 158 ILE A CA 1
ATOM 1249 C C . ILE A 1 158 ? 5.870 2.364 -8.533 1.00 87.31 158 ILE A C 1
ATOM 1251 O O . ILE A 1 158 ? 4.816 1.775 -8.784 1.00 87.31 158 ILE A O 1
ATOM 1255 N N . SER A 1 159 ? 5.990 3.205 -7.507 1.00 87.38 159 SER A N 1
ATOM 1256 C CA . SER A 1 159 ? 4.884 3.530 -6.606 1.00 87.38 159 SER A CA 1
ATOM 1257 C C . SER A 1 159 ? 4.901 5.009 -6.249 1.00 87.38 159 SER A C 1
ATOM 1259 O O . SER A 1 159 ? 5.936 5.513 -5.839 1.00 87.38 159 SER A O 1
ATOM 1261 N N . GLU A 1 160 ? 3.768 5.698 -6.359 1.00 87.75 160 GLU A N 1
ATOM 1262 C CA . GLU A 1 160 ? 3.658 7.143 -6.135 1.00 87.75 160 GLU A CA 1
ATOM 1263 C C . GLU A 1 160 ? 2.507 7.498 -5.183 1.00 87.75 160 GLU A C 1
ATOM 1265 O O . GLU A 1 160 ? 1.557 6.734 -5.004 1.00 87.75 160 GLU A O 1
ATOM 1270 N N . LEU A 1 161 ? 2.606 8.667 -4.545 1.00 90.38 161 LEU A N 1
ATOM 1271 C CA . LEU A 1 161 ? 1.546 9.223 -3.707 1.00 90.38 161 LEU A CA 1
ATOM 1272 C C . LEU A 1 161 ? 0.886 10.398 -4.413 1.00 90.38 161 LEU A C 1
ATOM 1274 O O . LEU A 1 161 ? 1.561 11.350 -4.811 1.00 90.38 161 LEU A O 1
ATOM 1278 N N . LYS A 1 162 ? -0.443 10.364 -4.489 1.00 89.25 162 LYS A N 1
ATOM 1279 C CA . LYS A 1 162 ? -1.250 11.444 -5.059 1.00 89.25 162 LYS A CA 1
ATOM 1280 C C . LYS A 1 162 ? -2.361 11.837 -4.102 1.00 89.25 162 LYS A C 1
ATOM 1282 O O . LYS A 1 162 ? -3.001 10.983 -3.497 1.00 89.25 162 LYS A O 1
ATOM 1287 N N . CYS A 1 163 ? -2.608 13.136 -3.983 1.00 89.06 163 CYS A N 1
ATOM 1288 C CA . CYS A 1 163 ? -3.777 13.645 -3.279 1.00 89.06 163 CYS A CA 1
ATOM 1289 C C . CYS A 1 163 ? -4.946 13.779 -4.265 1.00 89.06 163 CYS A C 1
ATOM 1291 O O . CYS A 1 163 ? -4.801 14.410 -5.313 1.00 89.06 163 CYS A O 1
ATOM 1293 N N . VAL A 1 164 ? -6.087 13.170 -3.945 1.00 88.38 164 VAL A N 1
ATOM 1294 C CA . VAL A 1 164 ? -7.271 13.087 -4.812 1.00 88.38 164 VAL A CA 1
ATOM 1295 C C . VAL A 1 164 ? -8.511 13.526 -4.037 1.00 88.38 164 VAL A C 1
ATOM 1297 O O . VAL A 1 164 ? -8.662 13.191 -2.863 1.00 88.38 164 VAL A O 1
ATOM 1300 N N . SER A 1 165 ? -9.412 14.267 -4.683 1.00 85.88 165 SER A N 1
ATOM 1301 C CA . SER A 1 165 ? -10.698 14.654 -4.097 1.00 85.88 165 SER A CA 1
ATOM 1302 C C . SER A 1 165 ? -11.757 13.577 -4.306 1.00 85.88 165 SER A C 1
ATOM 1304 O O . SER A 1 165 ? -11.842 12.977 -5.374 1.00 85.88 165 SER A O 1
ATOM 1306 N N . SER A 1 166 ? -12.613 13.364 -3.305 1.00 80.88 166 SER A N 1
ATOM 1307 C CA . SER A 1 166 ? -13.764 12.451 -3.427 1.00 80.88 166 SER A CA 1
ATOM 1308 C C . SER A 1 166 ? -14.792 12.862 -4.473 1.00 80.88 166 SER A C 1
ATOM 1310 O O . SER A 1 166 ? -15.521 12.003 -4.961 1.00 80.88 166 SER A O 1
ATOM 1312 N N . ASN A 1 167 ? -14.828 14.138 -4.851 1.00 73.25 167 ASN A N 1
ATOM 1313 C CA . ASN A 1 167 ? -15.756 14.630 -5.868 1.00 73.25 167 ASN A CA 1
ATOM 1314 C C 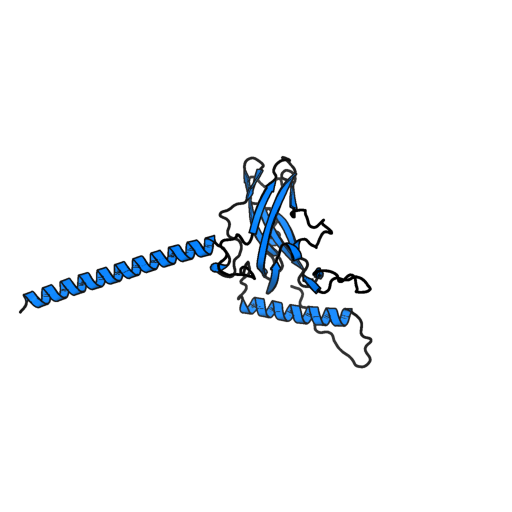. ASN A 1 167 ? -15.258 14.406 -7.303 1.00 73.25 167 ASN A C 1
ATOM 1316 O O . ASN A 1 167 ? -16.064 14.425 -8.226 1.00 73.25 167 ASN A O 1
ATOM 1320 N N . SER A 1 168 ? -13.948 14.233 -7.500 1.00 64.94 168 SER A N 1
ATOM 1321 C CA . SER A 1 168 ? -13.294 14.160 -8.812 1.00 64.94 168 SER A CA 1
ATOM 1322 C C . SER A 1 168 ? -12.945 12.715 -9.187 1.00 64.94 168 SER A C 1
ATOM 1324 O O . SER A 1 168 ? -11.811 12.428 -9.555 1.00 64.94 168 SER A O 1
ATOM 1326 N N . ASP A 1 169 ? -13.912 11.810 -9.037 1.00 64.62 169 ASP A N 1
ATOM 1327 C CA . ASP A 1 169 ? -13.862 10.379 -9.380 1.00 64.62 169 ASP A CA 1
ATOM 1328 C C . ASP A 1 169 ? -13.370 9.440 -8.266 1.00 64.62 169 ASP A C 1
ATOM 1330 O O . ASP A 1 169 ? -12.184 9.332 -7.950 1.00 64.62 169 ASP A O 1
ATOM 1334 N N . ILE A 1 170 ? -14.306 8.641 -7.742 1.00 72.81 170 ILE A N 1
ATOM 1335 C CA . ILE A 1 170 ? -14.040 7.498 -6.850 1.00 72.81 170 ILE A CA 1
ATOM 1336 C C . ILE A 1 170 ? -13.045 6.515 -7.486 1.00 72.81 170 ILE A C 1
ATOM 1338 O O . ILE A 1 170 ? -12.240 5.910 -6.777 1.00 72.81 170 ILE A O 1
ATOM 1342 N N . GLU A 1 171 ? -13.053 6.401 -8.817 1.00 75.62 171 GLU A N 1
ATOM 1343 C CA . GLU A 1 171 ? -12.111 5.578 -9.581 1.00 75.62 171 GLU A CA 1
ATOM 1344 C C . GLU A 1 171 ? -10.655 5.998 -9.377 1.00 75.62 171 GLU A C 1
ATOM 1346 O O . GLU A 1 171 ? -9.771 5.158 -9.491 1.00 75.62 171 GLU A O 1
ATOM 1351 N N . ASN A 1 172 ? -10.387 7.259 -9.022 1.00 77.69 172 ASN A N 1
ATOM 1352 C CA . ASN A 1 172 ? -9.047 7.747 -8.693 1.00 77.69 172 ASN A CA 1
ATOM 1353 C C . ASN A 1 172 ? -8.661 7.476 -7.226 1.00 77.69 172 ASN A C 1
ATOM 1355 O O . ASN A 1 172 ? -7.490 7.593 -6.868 1.00 77.69 172 ASN A O 1
ATOM 1359 N N . ILE A 1 173 ? -9.623 7.106 -6.373 1.00 79.75 173 ILE A N 1
ATOM 1360 C CA . ILE A 1 173 ? -9.394 6.754 -4.964 1.00 79.75 173 ILE A CA 1
ATOM 1361 C C . ILE A 1 173 ? -9.157 5.253 -4.822 1.00 79.75 173 ILE A C 1
ATOM 1363 O O . ILE A 1 173 ? -8.219 4.845 -4.138 1.00 79.75 173 ILE A O 1
ATOM 1367 N N . VAL A 1 174 ? -9.984 4.432 -5.471 1.00 84.62 174 VAL A N 1
ATOM 1368 C CA . VAL A 1 174 ? -9.865 2.971 -5.448 1.00 84.62 174 VAL A CA 1
ATOM 1369 C C . VAL A 1 174 ? -9.863 2.437 -6.869 1.00 84.62 174 VAL A C 1
ATOM 1371 O O . VAL A 1 174 ? -10.796 2.667 -7.634 1.00 84.62 174 VAL A O 1
ATOM 1374 N N . GLY A 1 175 ? -8.839 1.661 -7.201 1.00 88.94 175 GLY A N 1
ATOM 1375 C CA . GLY A 1 175 ? -8.757 0.967 -8.475 1.00 88.94 175 GLY A CA 1
ATOM 1376 C C . GLY A 1 175 ? -7.768 -0.191 -8.423 1.00 88.94 175 GLY A C 1
ATOM 1377 O O . GLY A 1 175 ? -7.182 -0.465 -7.378 1.00 88.94 175 GLY A O 1
ATOM 1378 N N . PRO A 1 176 ? -7.557 -0.905 -9.540 1.00 89.25 176 PRO A N 1
ATOM 1379 C CA . PRO A 1 176 ? -6.749 -2.124 -9.549 1.00 89.25 176 PRO A CA 1
ATOM 1380 C C . PRO A 1 176 ? -5.348 -1.931 -8.962 1.00 89.25 176 PRO A C 1
ATOM 1382 O O . PRO A 1 176 ? -4.827 -2.820 -8.297 1.00 89.25 176 PRO A O 1
ATOM 1385 N N . ASN A 1 177 ? -4.745 -0.764 -9.180 1.00 91.25 177 ASN A N 1
ATOM 1386 C CA . ASN A 1 177 ? -3.371 -0.508 -8.778 1.00 91.25 177 ASN A CA 1
ATOM 1387 C C . ASN A 1 177 ? -3.235 0.632 -7.771 1.00 91.25 177 ASN A C 1
ATOM 1389 O O . ASN A 1 177 ? -2.139 1.157 -7.598 1.00 91.25 177 ASN A O 1
ATOM 1393 N N . HIS A 1 178 ? -4.320 1.024 -7.108 1.00 91.69 178 HIS A N 1
ATOM 1394 C CA . HIS A 1 178 ? -4.256 2.117 -6.153 1.00 91.69 178 HIS A CA 1
ATOM 1395 C C . HIS A 1 178 ? -5.330 2.038 -5.080 1.00 91.69 178 HIS A C 1
ATOM 1397 O O . HIS A 1 178 ? -6.433 1.538 -5.304 1.00 91.69 178 HIS A O 1
ATOM 1403 N N . PHE A 1 179 ? -4.984 2.528 -3.893 1.00 94.12 179 PHE A N 1
ATOM 1404 C CA . PHE A 1 179 ? -5.886 2.576 -2.749 1.00 94.12 179 PHE A CA 1
ATOM 1405 C C . PHE A 1 179 ? -5.520 3.725 -1.795 1.00 94.12 179 PHE A C 1
ATOM 1407 O O . PHE A 1 179 ? -4.361 4.150 -1.754 1.00 94.12 179 PHE A O 1
ATOM 1414 N N . PRO A 1 180 ? -6.484 4.250 -1.017 1.00 94.62 180 PRO A N 1
ATOM 1415 C CA . PRO A 1 180 ? -6.231 5.351 -0.098 1.00 94.62 180 PRO A CA 1
ATOM 1416 C C . PRO A 1 180 ? -5.461 4.876 1.136 1.00 94.62 180 PRO A C 1
ATOM 1418 O O . PRO A 1 180 ? -5.793 3.852 1.726 1.00 94.62 180 PRO A O 1
ATOM 1421 N N . ILE A 1 181 ? -4.469 5.653 1.563 1.00 94.00 181 ILE A N 1
ATOM 1422 C CA . ILE A 1 181 ? -3.674 5.394 2.772 1.00 94.00 181 ILE A CA 1
ATOM 1423 C C . ILE A 1 181 ? -3.916 6.426 3.879 1.00 94.00 181 ILE A C 1
ATOM 1425 O O . ILE A 1 181 ? -3.644 6.156 5.045 1.00 94.00 181 ILE A O 1
ATOM 1429 N N . ALA A 1 182 ? -4.458 7.596 3.535 1.00 94.12 182 ALA A N 1
ATOM 1430 C CA . ALA A 1 182 ? -4.888 8.598 4.501 1.00 94.12 182 ALA A CA 1
ATOM 1431 C C . ALA A 1 182 ? -6.061 9.415 3.959 1.00 94.12 182 ALA A C 1
ATOM 1433 O O . ALA A 1 182 ? -6.250 9.541 2.748 1.00 94.12 182 ALA A O 1
ATOM 1434 N N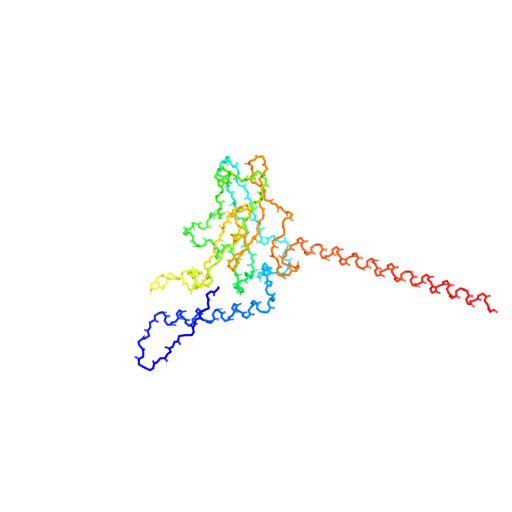 . LYS A 1 183 ? -6.822 10.011 4.875 1.00 93.88 183 LYS A N 1
ATOM 1435 C CA . LYS A 1 183 ? -7.884 10.968 4.575 1.00 93.88 183 LYS A CA 1
ATOM 1436 C C . LYS A 1 183 ? -7.491 12.332 5.120 1.00 93.88 183 LYS A C 1
ATOM 1438 O O . LYS A 1 183 ? -6.988 12.440 6.237 1.00 93.88 183 LYS A O 1
ATOM 1443 N N . ILE A 1 184 ? -7.729 13.367 4.331 1.00 92.25 184 ILE A N 1
ATOM 1444 C CA . ILE A 1 184 ? -7.421 14.752 4.657 1.00 92.25 184 ILE A CA 1
ATOM 1445 C C . ILE A 1 184 ? -8.726 15.547 4.621 1.00 92.25 184 ILE A C 1
ATOM 1447 O O . ILE A 1 184 ? -9.514 15.462 3.677 1.00 92.25 184 ILE A O 1
ATOM 1451 N N . LYS A 1 185 ? -8.977 16.289 5.694 1.00 89.75 185 LYS A N 1
ATOM 1452 C CA . LYS A 1 185 ? -10.072 17.248 5.823 1.00 89.75 185 LYS A CA 1
ATOM 1453 C C . LYS A 1 185 ? -9.559 18.634 5.482 1.00 89.75 185 LYS A C 1
ATOM 1455 O O . LYS A 1 185 ? -8.379 18.924 5.650 1.00 89.75 185 LYS A O 1
ATOM 1460 N N . ILE A 1 186 ? -10.469 19.489 5.047 1.00 84.94 186 ILE A N 1
ATOM 1461 C CA . ILE A 1 186 ? -10.187 20.907 4.865 1.00 84.94 186 ILE A CA 1
ATOM 1462 C C . ILE A 1 186 ? -11.051 21.670 5.847 1.00 84.94 186 ILE A C 1
ATOM 1464 O O . ILE A 1 186 ? -12.277 21.634 5.755 1.00 84.94 186 ILE A O 1
ATOM 1468 N N . ILE A 1 187 ? -10.406 22.324 6.805 1.00 84.44 187 ILE A N 1
ATOM 1469 C CA . ILE A 1 187 ? -11.059 23.090 7.864 1.00 84.44 187 ILE A CA 1
ATOM 1470 C C . ILE A 1 187 ? -10.477 24.496 7.812 1.00 84.44 187 ILE A C 1
ATOM 1472 O O . ILE A 1 187 ? -9.267 24.671 7.912 1.00 84.44 187 ILE A O 1
ATOM 1476 N N . ASN A 1 188 ? -11.329 25.506 7.618 1.00 82.25 188 ASN A N 1
ATOM 1477 C CA . ASN A 1 188 ? -10.919 26.912 7.504 1.00 82.25 188 ASN A CA 1
ATOM 1478 C C . ASN A 1 188 ? -9.796 27.131 6.468 1.00 82.25 188 ASN A C 1
ATOM 1480 O O . ASN A 1 188 ? -8.795 27.784 6.758 1.00 82.25 188 ASN A O 1
ATOM 1484 N N . ASN A 1 189 ? -9.944 26.537 5.277 1.00 81.00 189 ASN A N 1
ATOM 1485 C CA . ASN A 1 189 ? -8.931 26.523 4.213 1.00 81.00 189 ASN A CA 1
ATOM 1486 C C . ASN A 1 189 ? -7.572 25.945 4.638 1.00 81.00 189 ASN A C 1
ATOM 1488 O O . ASN A 1 189 ? -6.560 26.287 4.042 1.00 81.00 189 ASN A O 1
ATOM 1492 N N . ARG A 1 190 ? -7.507 25.072 5.647 1.00 86.06 190 ARG A N 1
ATOM 1493 C CA . ARG A 1 190 ? -6.284 24.359 6.038 1.00 86.06 190 ARG A CA 1
ATOM 1494 C C . ARG A 1 190 ? -6.472 22.861 5.923 1.00 86.06 190 ARG A C 1
ATOM 1496 O O . ARG A 1 190 ? -7.530 22.343 6.278 1.00 86.06 190 ARG A O 1
ATOM 1503 N N . LEU A 1 191 ? -5.447 22.175 5.429 1.00 89.38 191 LEU A N 1
ATOM 1504 C CA . LEU A 1 191 ? -5.417 20.722 5.404 1.00 89.38 191 LEU A CA 1
ATOM 1505 C C . LEU A 1 191 ? -5.211 20.193 6.822 1.00 89.38 191 LEU A C 1
ATOM 1507 O O . LEU A 1 191 ? -4.286 20.589 7.528 1.00 89.38 191 LEU A O 1
ATOM 1511 N N . GLU A 1 192 ? -6.047 19.245 7.213 1.00 91.31 192 GLU A N 1
ATOM 1512 C CA . GLU A 1 192 ? -5.921 18.522 8.468 1.00 91.31 192 GLU A CA 1
ATOM 1513 C C . GLU A 1 192 ? -6.002 17.021 8.196 1.00 91.31 192 GLU A C 1
ATOM 1515 O O . GLU A 1 192 ? -6.936 16.532 7.560 1.00 91.31 192 GLU A O 1
ATOM 1520 N N . ILE A 1 193 ? -5.014 16.265 8.671 1.00 93.44 193 ILE A N 1
ATOM 1521 C CA . ILE A 1 193 ? -5.015 14.806 8.543 1.00 93.44 193 ILE A CA 1
ATOM 1522 C C . ILE A 1 193 ? -6.090 14.237 9.471 1.00 93.44 193 ILE A C 1
ATOM 1524 O O . ILE A 1 193 ? -6.052 14.452 10.683 1.00 93.44 193 ILE A O 1
ATOM 1528 N N . ASP A 1 194 ? -7.030 13.471 8.917 1.00 93.38 194 ASP A N 1
ATOM 1529 C CA . ASP A 1 194 ? -8.067 12.807 9.700 1.00 93.38 194 ASP A CA 1
ATOM 1530 C C . ASP A 1 194 ? -7.473 11.621 10.464 1.00 93.38 194 ASP A C 1
ATOM 1532 O O . ASP A 1 194 ? -7.407 10.501 9.961 1.00 93.38 194 ASP A O 1
ATOM 1536 N N . ARG A 1 195 ? -7.046 11.860 11.707 1.00 90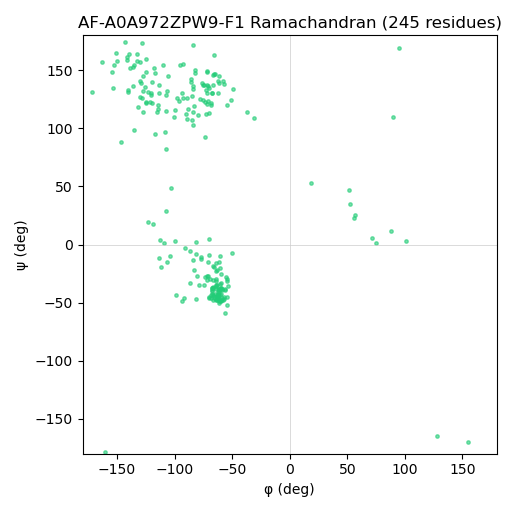.25 195 ARG A N 1
ATOM 1537 C CA . ARG A 1 195 ? -6.422 10.834 12.557 1.00 90.25 195 ARG A CA 1
ATOM 1538 C C . ARG A 1 195 ? -7.355 9.676 12.909 1.00 90.25 195 ARG A C 1
ATOM 1540 O O . ARG A 1 195 ? -6.865 8.644 13.340 1.00 90.25 195 ARG A O 1
ATOM 1547 N N . ASN A 1 196 ? -8.669 9.822 12.734 1.00 90.56 196 ASN A N 1
ATOM 1548 C CA . ASN A 1 196 ? -9.649 8.758 12.990 1.00 90.56 196 ASN A CA 1
ATOM 1549 C C . ASN A 1 196 ? -9.934 7.897 11.752 1.00 90.56 196 ASN A C 1
ATOM 1551 O O . ASN A 1 196 ? -10.729 6.956 11.822 1.00 90.56 196 ASN A O 1
ATOM 1555 N N . TYR A 1 197 ? -9.338 8.238 10.609 1.00 92.12 197 TYR A N 1
ATOM 1556 C CA . TYR A 1 197 ? -9.477 7.459 9.393 1.00 92.12 197 TYR A CA 1
ATOM 1557 C C . TYR A 1 197 ? -8.722 6.134 9.505 1.00 92.12 197 TYR A C 1
ATOM 1559 O O . TYR A 1 197 ? -7.578 6.088 9.950 1.00 92.12 197 TYR A O 1
ATOM 1567 N N . LEU A 1 198 ? -9.371 5.062 9.051 1.00 90.94 198 LEU A N 1
ATOM 1568 C CA . LEU A 1 198 ? -8.775 3.740 8.927 1.00 90.94 198 LEU A CA 1
ATOM 1569 C C . LEU A 1 198 ? -8.550 3.455 7.440 1.00 90.94 198 LEU A C 1
ATOM 1571 O O . LEU A 1 198 ? -9.539 3.365 6.703 1.00 90.94 198 LEU A O 1
ATOM 1575 N N . PRO A 1 199 ? -7.294 3.323 6.979 1.00 92.62 199 PRO A N 1
ATOM 1576 C CA . PRO A 1 199 ? -7.038 2.870 5.621 1.00 92.62 199 PRO A CA 1
ATOM 1577 C C . PRO A 1 199 ? -7.502 1.413 5.450 1.00 92.62 199 PRO A C 1
ATOM 1579 O O . PRO A 1 199 ? -7.680 0.700 6.445 1.00 92.62 199 PRO A O 1
ATOM 1582 N N . PRO A 1 200 ? -7.670 0.936 4.205 1.00 93.19 200 PRO A N 1
ATOM 1583 C CA . PRO A 1 200 ? -7.843 -0.482 3.930 1.00 93.19 200 PRO A CA 1
ATOM 1584 C C . PRO A 1 200 ? -6.725 -1.275 4.612 1.00 93.19 200 PRO A C 1
ATOM 1586 O O . PRO A 1 200 ? -5.539 -1.004 4.410 1.00 93.19 200 PRO A O 1
ATOM 1589 N N . CYS A 1 201 ? -7.117 -2.232 5.444 1.00 91.12 201 CYS A N 1
ATOM 1590 C CA . CYS A 1 201 ? -6.225 -3.107 6.190 1.00 91.12 201 CYS A CA 1
ATOM 1591 C C . CYS A 1 201 ? -6.612 -4.546 5.879 1.00 91.12 201 CYS A C 1
ATOM 1593 O O . CYS A 1 201 ? -7.795 -4.885 5.884 1.00 91.12 201 CYS A O 1
ATOM 1595 N N . TYR A 1 202 ? -5.615 -5.382 5.625 1.00 88.69 202 TYR A N 1
ATOM 1596 C CA . TYR A 1 202 ? -5.818 -6.794 5.361 1.00 88.69 202 TYR A CA 1
ATOM 1597 C C . TYR A 1 202 ? -6.042 -7.582 6.660 1.00 88.69 202 TYR A C 1
ATOM 1599 O O . TYR A 1 202 ? -6.849 -8.509 6.686 1.00 88.69 202 TYR A O 1
ATOM 1607 N N . THR A 1 203 ? -5.382 -7.197 7.759 1.00 85.75 203 THR A N 1
ATOM 1608 C CA . THR A 1 203 ? -5.604 -7.797 9.081 1.00 85.75 203 THR A CA 1
ATOM 1609 C C . THR A 1 203 ? -5.967 -6.740 10.124 1.00 85.75 203 THR A C 1
ATOM 1611 O O . THR A 1 203 ? -5.687 -5.549 9.988 1.00 85.75 203 THR A O 1
ATOM 1614 N N . VAL A 1 204 ? -6.582 -7.181 11.223 1.00 87.31 204 VAL A N 1
ATOM 1615 C CA . VAL A 1 204 ? -6.888 -6.319 12.378 1.00 87.31 204 VAL A CA 1
ATOM 1616 C C . VAL A 1 204 ? -5.608 -5.795 13.044 1.00 87.31 204 VAL A C 1
ATOM 1618 O O . VAL A 1 204 ? -5.594 -4.693 13.589 1.00 87.31 204 VAL A O 1
ATOM 1621 N N . SER A 1 205 ? -4.513 -6.556 12.969 1.00 84.25 205 SER A N 1
ATOM 1622 C CA . SER A 1 205 ? -3.210 -6.166 13.512 1.00 84.25 205 SER A CA 1
ATOM 1623 C C . SER A 1 205 ? -2.456 -5.156 12.642 1.00 84.25 205 SER A C 1
ATOM 1625 O O . SER A 1 205 ? -1.500 -4.556 13.129 1.00 84.25 205 SER A O 1
ATOM 1627 N N . SER A 1 206 ? -2.886 -4.917 11.397 1.00 85.31 206 SER A N 1
ATOM 1628 C CA . SER A 1 206 ? -2.218 -3.997 10.466 1.00 85.31 206 SER A CA 1
ATOM 1629 C C . SER A 1 206 ? -2.282 -2.529 10.890 1.00 85.31 206 SER A C 1
ATOM 1631 O O . SER A 1 206 ? -1.506 -1.724 10.390 1.00 85.31 206 SER A O 1
ATOM 1633 N N . HIS A 1 207 ? -3.201 -2.147 11.781 1.00 85.81 207 HIS A N 1
ATOM 1634 C CA . HIS A 1 207 ? -3.340 -0.763 12.223 1.00 85.81 207 HIS A CA 1
ATOM 1635 C C . HIS A 1 207 ? -3.627 -0.682 13.721 1.00 85.81 207 HIS A C 1
ATOM 1637 O O . HIS A 1 207 ? -4.530 -1.348 14.227 1.00 85.81 207 HIS A O 1
ATOM 1643 N N . TYR A 1 208 ? -2.908 0.191 14.430 1.00 83.56 208 TYR A N 1
ATOM 1644 C CA . TYR A 1 208 ? -2.981 0.299 15.892 1.00 83.56 208 TYR A CA 1
ATOM 1645 C C . TYR A 1 208 ? -4.411 0.551 16.407 1.00 83.56 208 TYR A C 1
ATOM 1647 O O . TYR A 1 208 ? -4.833 -0.047 17.390 1.00 83.56 208 TYR A O 1
ATOM 1655 N N . GLN A 1 209 ? -5.208 1.374 15.714 1.00 86.88 209 GLN A N 1
ATOM 1656 C CA . GLN A 1 209 ? -6.605 1.608 16.107 1.00 86.88 209 GLN A CA 1
ATOM 1657 C C . GLN A 1 209 ? -7.486 0.365 15.957 1.00 86.88 209 GLN A C 1
ATOM 1659 O O . GLN A 1 209 ? -8.380 0.163 16.775 1.00 86.88 209 GLN A O 1
ATOM 1664 N N . LEU A 1 210 ? -7.262 -0.452 14.922 1.00 88.69 210 LEU A N 1
ATOM 1665 C CA . LEU A 1 210 ? -8.004 -1.701 14.734 1.00 88.69 210 LEU A CA 1
ATOM 1666 C C . LEU A 1 210 ? -7.619 -2.709 15.815 1.00 88.69 210 LEU A C 1
ATOM 1668 O O . LEU A 1 210 ? -8.503 -3.290 16.441 1.00 88.69 210 LEU A O 1
ATOM 1672 N N . ARG A 1 211 ? -6.318 -2.825 16.105 1.00 87.94 211 ARG A N 1
ATOM 1673 C CA . ARG A 1 211 ? -5.792 -3.628 17.212 1.00 87.94 211 ARG A CA 1
ATOM 1674 C C . ARG A 1 211 ? -6.432 -3.228 18.542 1.00 87.94 211 ARG A C 1
ATOM 1676 O O . ARG A 1 211 ? -7.014 -4.076 19.208 1.00 87.94 211 ARG A O 1
ATOM 1683 N N . ASN A 1 212 ? -6.426 -1.939 18.880 1.00 89.00 212 ASN A N 1
ATOM 1684 C CA . ASN A 1 212 ? -7.009 -1.443 20.131 1.00 89.00 212 ASN A CA 1
ATOM 1685 C C . ASN A 1 212 ? -8.520 -1.705 20.210 1.00 89.00 212 ASN A C 1
ATOM 1687 O O . ASN A 1 212 ? -9.015 -2.162 21.236 1.00 89.00 212 ASN A O 1
ATOM 1691 N N . ARG A 1 213 ? -9.265 -1.480 19.118 1.00 91.25 213 ARG A N 1
ATOM 1692 C CA . ARG A 1 213 ? -10.703 -1.804 19.068 1.00 91.25 213 ARG A CA 1
ATOM 1693 C C . ARG A 1 213 ? -10.961 -3.300 19.259 1.00 91.25 213 ARG A C 1
ATOM 1695 O O . ARG A 1 213 ? -11.922 -3.660 19.931 1.00 91.25 213 ARG A O 1
ATOM 1702 N N . SER A 1 214 ? -10.110 -4.157 18.698 1.00 92.12 214 SER A N 1
ATOM 1703 C CA . SER A 1 214 ? -10.200 -5.610 18.863 1.00 92.12 214 SER A CA 1
ATOM 1704 C C . SER A 1 214 ? -9.908 -6.059 20.291 1.00 92.12 214 SER A C 1
ATOM 1706 O O . SER A 1 214 ? -10.582 -6.960 20.781 1.00 92.12 214 SER A O 1
ATOM 1708 N N . LEU A 1 215 ? -8.936 -5.438 20.962 1.00 92.31 215 LEU A N 1
ATOM 1709 C CA . LEU A 1 215 ? -8.638 -5.717 22.368 1.00 92.31 215 LEU A CA 1
ATOM 1710 C C . LEU A 1 215 ? -9.821 -5.332 23.264 1.00 92.31 215 LEU A C 1
ATOM 1712 O O . LEU A 1 215 ? -10.289 -6.164 24.034 1.00 92.31 215 LEU A O 1
ATOM 1716 N N . ASN A 1 216 ? -10.393 -4.140 23.072 1.00 94.44 216 ASN A N 1
ATOM 1717 C CA . ASN A 1 216 ? -11.575 -3.702 23.823 1.00 94.44 216 ASN A CA 1
ATOM 1718 C C . ASN A 1 216 ? -12.784 -4.627 23.599 1.00 94.44 216 ASN A C 1
ATOM 1720 O O . ASN A 1 216 ? -13.550 -4.901 24.522 1.00 94.44 216 ASN A O 1
ATOM 1724 N N . LEU A 1 217 ? -12.971 -5.119 22.368 1.00 96.06 217 LEU A N 1
ATOM 1725 C CA . LEU A 1 217 ? -14.015 -6.098 22.064 1.00 96.06 217 LEU A CA 1
ATOM 1726 C C . LEU A 1 217 ? -13.776 -7.408 22.827 1.00 96.06 217 LEU A C 1
ATOM 1728 O O . LEU A 1 217 ? -14.714 -7.963 23.396 1.00 96.06 217 LEU A O 1
ATOM 1732 N N . MET A 1 218 ? -12.531 -7.888 22.852 1.00 95.69 218 MET A N 1
ATOM 1733 C CA . MET A 1 218 ? -12.148 -9.112 23.554 1.00 95.69 218 MET A CA 1
ATOM 1734 C C . MET A 1 218 ? -12.395 -8.996 25.063 1.00 95.69 218 MET A C 1
ATOM 1736 O O . MET A 1 218 ? -12.995 -9.894 25.647 1.00 95.69 218 MET A O 1
ATOM 1740 N N . GLU A 1 219 ? -12.029 -7.871 25.678 1.00 96.38 219 GLU A N 1
ATOM 1741 C CA . GLU A 1 219 ? -12.346 -7.581 27.083 1.00 96.38 219 GLU A CA 1
ATOM 1742 C C . GLU A 1 219 ? -13.860 -7.575 27.342 1.00 96.38 219 GLU A C 1
ATOM 1744 O O . GLU A 1 219 ? -14.336 -8.165 28.313 1.00 96.38 219 GLU A O 1
ATOM 1749 N N . GLY A 1 220 ? -14.644 -6.972 26.442 1.00 96.94 220 GLY A N 1
ATOM 1750 C CA . GLY A 1 220 ? -16.105 -6.988 26.523 1.00 96.94 220 GLY A CA 1
ATOM 1751 C C . GLY A 1 220 ? -16.695 -8.401 26.477 1.00 96.94 220 GLY A C 1
ATOM 1752 O O . GLY A 1 220 ? -17.579 -8.727 27.269 1.00 96.94 220 GLY A O 1
ATOM 1753 N N . LEU A 1 221 ? -16.186 -9.262 25.593 1.00 97.19 221 LEU A N 1
ATOM 1754 C CA . LEU A 1 221 ? -16.621 -10.660 25.486 1.00 97.19 221 LEU A CA 1
ATOM 1755 C C . LEU A 1 221 ? -16.251 -11.483 26.727 1.00 97.19 221 LEU A C 1
ATOM 1757 O O . LEU A 1 221 ? -17.054 -12.303 27.179 1.00 97.19 221 LEU A O 1
ATOM 1761 N N . LEU A 1 222 ? -15.078 -11.239 27.314 1.00 96.81 222 LEU A N 1
ATOM 1762 C CA . LEU A 1 222 ? -14.680 -11.860 28.580 1.00 96.81 222 LEU A CA 1
ATOM 1763 C C . LEU A 1 222 ? -15.627 -11.455 29.713 1.00 96.81 222 LEU A C 1
ATOM 1765 O O . LEU A 1 222 ? -16.095 -12.312 30.457 1.00 96.81 222 LEU A O 1
ATOM 1769 N N . ASN A 1 223 ? -15.992 -10.174 29.793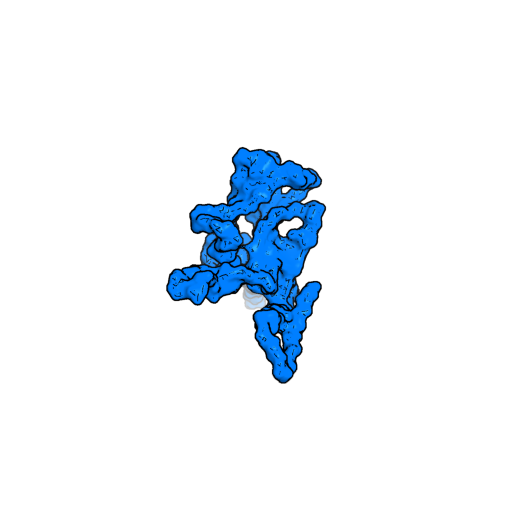 1.00 97.00 223 ASN A N 1
ATOM 1770 C CA . ASN A 1 223 ? -16.955 -9.694 30.784 1.00 97.00 223 ASN A CA 1
ATOM 1771 C C . ASN A 1 223 ? -18.335 -10.345 30.618 1.00 97.00 223 ASN A C 1
ATOM 1773 O O . ASN A 1 223 ? -18.960 -10.721 31.607 1.00 97.00 223 ASN A O 1
ATOM 1777 N N . ILE A 1 224 ? -18.808 -10.518 29.379 1.00 96.88 224 ILE A N 1
ATOM 1778 C CA . ILE A 1 224 ? -20.068 -11.225 29.105 1.00 96.88 224 ILE A CA 1
ATOM 1779 C C . ILE A 1 224 ? -19.982 -12.681 29.573 1.00 96.88 224 ILE A C 1
ATOM 1781 O O . ILE A 1 224 ? -20.903 -13.157 30.230 1.00 96.88 224 ILE A O 1
ATOM 1785 N N . THR A 1 225 ? -18.875 -13.362 29.279 1.00 96.38 225 THR A N 1
ATOM 1786 C CA . THR A 1 225 ? -18.660 -14.761 29.680 1.00 96.38 225 THR A CA 1
ATOM 1787 C C . THR A 1 225 ? -18.680 -14.899 31.203 1.00 96.38 225 THR A C 1
ATOM 1789 O O . THR A 1 225 ? -19.461 -15.682 31.734 1.00 96.38 225 THR A O 1
ATOM 1792 N N . ASN A 1 226 ? -17.944 -14.037 31.911 1.00 95.56 226 ASN A N 1
ATOM 1793 C CA . ASN A 1 226 ? -17.920 -14.013 33.376 1.00 95.56 226 ASN A CA 1
ATOM 1794 C C . ASN A 1 226 ? -19.314 -13.766 33.982 1.00 95.56 226 ASN A C 1
ATOM 1796 O O . ASN A 1 226 ? -19.677 -14.374 34.988 1.00 95.56 226 ASN A O 1
ATOM 1800 N N . ASN A 1 227 ? -20.116 -12.890 33.368 1.00 96.00 227 ASN A N 1
ATOM 1801 C CA . ASN A 1 227 ? -21.483 -12.622 33.820 1.00 96.00 227 ASN A CA 1
ATOM 1802 C C . ASN A 1 227 ? -22.411 -13.826 33.612 1.00 96.00 227 ASN A C 1
ATOM 1804 O O . ASN A 1 227 ? -23.277 -14.081 34.450 1.00 96.00 227 ASN A O 1
ATOM 1808 N N . ILE A 1 228 ? -22.242 -14.562 32.511 1.00 95.69 228 ILE A N 1
ATOM 1809 C CA . ILE A 1 228 ? -22.995 -15.793 32.247 1.00 95.69 228 ILE A CA 1
ATOM 1810 C C . ILE A 1 228 ? -22.624 -16.865 33.276 1.00 95.69 228 ILE A C 1
ATOM 1812 O O . ILE A 1 228 ? -23.522 -17.479 33.850 1.00 95.69 228 ILE A O 1
ATOM 1816 N N . ASP A 1 229 ? -21.337 -17.040 33.571 1.00 94.38 229 ASP A N 1
ATOM 1817 C CA . ASP A 1 229 ? -20.875 -18.017 34.562 1.00 94.38 229 ASP A CA 1
ATOM 1818 C C . ASP A 1 229 ? -21.416 -17.700 35.961 1.00 94.38 229 ASP A C 1
ATOM 1820 O O . ASP A 1 229 ? -21.963 -18.577 36.634 1.00 94.38 229 ASP A O 1
ATOM 1824 N N . ALA A 1 230 ? -21.361 -16.429 36.371 1.00 93.19 230 ALA A N 1
ATOM 1825 C CA . ALA A 1 230 ? -21.946 -15.978 37.632 1.00 93.19 230 ALA A CA 1
ATOM 1826 C C . ALA A 1 230 ? -23.468 -16.206 37.677 1.00 93.19 230 ALA A C 1
ATOM 1828 O O . ALA A 1 230 ? -24.016 -16.604 38.707 1.00 93.19 230 ALA A O 1
ATOM 1829 N N . PHE A 1 231 ? -24.173 -15.986 36.563 1.00 94.69 231 PHE A N 1
ATOM 1830 C CA . PHE A 1 231 ? -25.606 -16.262 36.469 1.00 94.69 231 PHE A CA 1
ATOM 1831 C C . PHE A 1 231 ? -25.912 -17.761 36.606 1.00 94.69 231 PHE A C 1
ATOM 1833 O O . PHE A 1 231 ? -26.849 -18.128 37.317 1.00 94.69 231 PHE A O 1
ATOM 1840 N N . ILE A 1 232 ? -25.132 -18.633 35.965 1.00 93.75 232 ILE A N 1
ATOM 1841 C CA . ILE A 1 232 ? -25.307 -20.089 36.058 1.00 93.75 232 ILE A CA 1
ATOM 1842 C C . ILE A 1 232 ? -25.060 -20.571 37.491 1.00 93.75 232 ILE A C 1
ATOM 1844 O O . ILE A 1 232 ? -25.904 -21.289 38.029 1.00 93.75 232 ILE A O 1
ATOM 1848 N N . GLN A 1 233 ? -23.970 -20.133 38.129 1.00 90.00 233 GLN A N 1
ATOM 1849 C CA . GLN A 1 233 ? -23.644 -20.488 39.518 1.00 90.00 233 GLN A CA 1
ATOM 1850 C C . GLN A 1 233 ? -24.760 -20.078 40.483 1.00 90.00 233 GLN A C 1
ATOM 1852 O O . GLN A 1 233 ? -25.251 -20.904 41.247 1.00 90.00 233 GLN A O 1
ATOM 1857 N N . ASN A 1 234 ? -25.251 -18.840 40.372 1.00 90.12 234 ASN A N 1
ATOM 1858 C CA . ASN A 1 234 ? -26.346 -18.359 41.214 1.00 90.12 234 ASN A CA 1
ATOM 1859 C C . ASN A 1 234 ? -27.625 -19.202 41.061 1.00 90.12 234 ASN A C 1
ATOM 1861 O O . ASN A 1 234 ? -28.326 -19.441 42.042 1.00 90.12 234 ASN A O 1
ATOM 1865 N N . ASN A 1 235 ? -27.950 -19.667 39.850 1.00 85.38 235 ASN A N 1
ATOM 1866 C CA . ASN A 1 235 ? -29.126 -20.517 39.639 1.00 85.38 235 ASN A CA 1
ATOM 1867 C C . ASN A 1 235 ? -28.921 -21.952 40.148 1.00 85.38 235 ASN A C 1
ATOM 1869 O O . ASN A 1 235 ? -29.871 -22.548 40.659 1.00 85.38 235 ASN A O 1
ATOM 1873 N N . GLN A 1 236 ? -27.705 -22.497 40.050 1.00 82.25 236 GLN A N 1
ATOM 1874 C CA . GLN A 1 236 ? -27.365 -23.795 40.641 1.00 82.25 236 GLN A CA 1
ATOM 1875 C C . GLN A 1 236 ? -27.483 -23.747 42.168 1.00 82.25 236 GLN A C 1
ATOM 1877 O O . GLN A 1 236 ? -28.207 -24.562 42.739 1.00 82.25 236 GLN A O 1
ATOM 1882 N N . ASP A 1 237 ? -26.921 -22.721 42.808 1.00 76.38 237 ASP A N 1
ATOM 1883 C CA . ASP A 1 237 ? -27.005 -22.521 44.260 1.00 76.38 237 ASP A CA 1
ATOM 1884 C C . ASP A 1 237 ? -28.452 -22.394 44.760 1.00 76.38 237 ASP A C 1
ATOM 1886 O O . ASP A 1 237 ? -28.806 -22.895 45.831 1.00 76.38 237 ASP A O 1
ATOM 1890 N N . VAL A 1 238 ? -29.317 -21.717 43.997 1.00 74.88 238 VAL A N 1
ATOM 1891 C CA . VAL A 1 238 ? -30.753 -21.619 44.309 1.00 74.88 238 VAL A CA 1
ATOM 1892 C C . VAL A 1 238 ? -31.437 -22.980 44.169 1.00 74.88 238 VAL A C 1
ATOM 1894 O O . VAL A 1 238 ? -32.276 -23.334 45.001 1.00 74.88 238 VAL A O 1
ATOM 1897 N N . SER A 1 239 ? -31.077 -23.757 43.147 1.00 66.56 239 SER A N 1
ATOM 1898 C CA . SER A 1 239 ? -31.636 -25.092 42.929 1.00 66.56 239 SER A CA 1
ATOM 1899 C C . SER A 1 239 ? -31.236 -26.077 44.033 1.00 66.56 239 SER A C 1
ATOM 1901 O O . SER A 1 239 ? -32.117 -26.745 44.573 1.00 66.56 239 SER A O 1
ATOM 1903 N N . ASP A 1 240 ? -29.967 -26.073 44.454 1.00 68.31 240 ASP A N 1
ATOM 1904 C CA . ASP A 1 240 ? -29.436 -26.935 45.516 1.00 68.31 240 ASP A CA 1
ATOM 1905 C C . ASP A 1 240 ? -30.006 -26.582 46.894 1.00 68.31 240 ASP A C 1
ATOM 1907 O O . ASP A 1 240 ? -30.331 -27.462 47.700 1.00 68.31 240 ASP A O 1
ATOM 1911 N N . LYS A 1 241 ? -30.210 -25.285 47.163 1.00 66.94 241 LYS A N 1
ATOM 1912 C CA . LYS A 1 241 ? -30.927 -24.848 48.368 1.00 66.94 241 LYS A CA 1
ATOM 1913 C C . LYS A 1 241 ? -32.345 -25.410 48.380 1.00 66.94 241 LYS A C 1
ATOM 1915 O O . LYS A 1 241 ? -32.736 -26.020 49.374 1.00 66.94 241 LYS A O 1
ATOM 1920 N N . ASN A 1 242 ? -33.090 -25.293 47.283 1.00 64.50 242 ASN A N 1
ATOM 1921 C CA . ASN A 1 242 ? -34.474 -25.771 47.215 1.00 64.50 242 ASN A CA 1
ATOM 1922 C C . ASN A 1 242 ? -34.610 -27.298 47.369 1.00 64.50 242 ASN A C 1
ATOM 1924 O O . ASN A 1 242 ? -35.567 -27.754 47.993 1.00 64.50 242 ASN A O 1
ATOM 1928 N N . THR A 1 243 ? -33.662 -28.101 46.876 1.00 61.97 243 THR A N 1
ATOM 1929 C CA . THR A 1 243 ? -33.648 -29.562 47.102 1.00 61.97 243 THR A CA 1
ATOM 1930 C C . THR A 1 243 ? -33.276 -29.946 48.532 1.00 61.97 243 THR A C 1
ATOM 1932 O O . THR A 1 243 ? -33.766 -30.964 49.022 1.00 61.97 243 THR A O 1
ATOM 1935 N N . SER A 1 244 ? -32.456 -29.153 49.228 1.00 60.56 244 SER A N 1
ATOM 1936 C CA . SER A 1 244 ? -32.120 -29.409 50.638 1.00 60.56 244 SER A CA 1
ATOM 1937 C C . SER A 1 244 ? -33.268 -29.133 51.619 1.00 60.56 244 SER A C 1
ATOM 1939 O O . SER A 1 244 ? -33.342 -29.798 52.644 1.00 60.56 244 SER A O 1
ATOM 1941 N N . PHE A 1 245 ? -34.200 -28.226 51.296 1.00 55.28 245 PHE A N 1
ATOM 1942 C CA . PHE A 1 245 ? -35.388 -27.949 52.124 1.00 55.28 245 PHE A CA 1
ATOM 1943 C C . PHE A 1 245 ? -36.503 -29.006 52.009 1.00 55.28 245 PHE A C 1
ATOM 1945 O O . PHE A 1 245 ? -37.461 -28.967 52.778 1.00 55.28 245 PHE A O 1
ATOM 1952 N N . LEU A 1 246 ? -36.408 -29.929 51.046 1.00 52.28 246 LEU A N 1
ATOM 1953 C CA . LEU A 1 246 ? -37.403 -30.982 50.794 1.00 52.28 246 LEU A CA 1
ATOM 1954 C C . LEU A 1 246 ? -37.016 -32.355 51.388 1.00 52.28 246 LEU A C 1
ATOM 1956 O O . LEU A 1 246 ? -37.743 -33.326 51.174 1.00 52.28 246 LEU A O 1
ATOM 1960 N N . LYS A 1 247 ? -35.893 -32.448 52.112 1.00 46.44 247 LYS A N 1
ATOM 1961 C CA . LYS A 1 247 ? -35.457 -33.634 52.870 1.00 46.44 247 LYS A CA 1
ATOM 1962 C C . LYS A 1 247 ? -35.564 -33.389 54.368 1.00 46.44 247 LYS A C 1
ATOM 1964 O O . LYS A 1 247 ? -35.877 -34.373 55.071 1.00 46.44 247 LYS A O 1
#

pLDDT: mean 83.52, std 13.39, range [42.5, 97.19]

Foldseek 3Di:
DDQQDQDDDDPPDDDDPVNVLSNVVNVLLVQLVVLLVVLVLAWDFAAAPPDLPDPDFCWDWDWDCVDLFKIKIFTPHHGTWIAASSSDIDGDGQQQQPVVPVDDPPDTDIDIDGLVVCVPPPWFKKFWKKFWDSSDKDAHDDFDPPDPPTGRPDIDIHIDIHIGTPVRDPCVQGDNGMHTPWIWTQDPSGTDTPPPDDTRYSDLSRGPVSVVVVVVVVVVVVVVVVVVVVVVVVVVVVVVVVVVVVD

Mean predicted aligned error: 8.56 Å

Nearest PDB structures (foldseek):
  5y0e-assembly1_B  TM=5.563E-01  e=5.088E-06  Serratia sp. FS14
  5y0e-assembly1_A  TM=5.034E-01  e=2.175E-06  Serratia sp. FS14
  5y0e-assembly1_C  TM=5.489E-01  e=1.873E-05  Serratia sp. FS14
  1fr5-assembly1_A  TM=2.588E-01  e=1.560E+00  Enterobacteria phage fr
  6nd4-assembly1_U  TM=2.261E-01  e=3.650E+00  Saccharomyces cerevisiae BY4741

Solvent-accessible surface area (backbone atoms only — not comparable to full-atom values): 14132 Å² total; per-residue (Å²): 132,90,78,60,56,77,63,86,86,57,91,92,62,87,85,53,72,65,55,57,49,35,41,49,46,24,52,50,48,50,51,15,50,49,41,24,60,76,44,71,61,53,33,25,33,51,28,50,92,88,50,91,77,62,90,65,67,48,65,34,74,48,69,48,68,88,41,72,47,60,25,30,42,34,49,77,38,45,40,31,33,29,28,34,53,48,20,47,78,41,81,44,30,60,65,75,55,48,70,75,68,83,57,63,98,82,67,75,51,72,46,81,41,53,60,64,83,53,66,53,70,86,82,58,48,32,29,39,20,43,36,49,37,89,87,43,68,40,72,35,72,77,58,47,91,89,42,86,77,76,47,49,79,41,69,44,58,40,58,51,78,45,80,42,48,60,84,73,42,59,67,74,41,48,40,56,47,25,38,43,66,45,40,31,39,70,57,94,77,36,79,40,75,43,85,86,59,78,48,52,47,63,40,58,75,33,37,72,70,48,35,52,53,51,49,55,49,50,53,51,52,49,53,52,51,53,53,51,52,54,53,52,52,56,53,49,56,52,51,55,52,58,59,61,76,75,110